Protein AF-A0A8S3JF85-F1 (afdb_monomer)

Structure (mmCIF, N/CA/C/O backbone):
data_AF-A0A8S3JF85-F1
#
_entry.id   AF-A0A8S3JF85-F1
#
loop_
_atom_site.group_PDB
_atom_site.id
_atom_site.type_symbol
_atom_site.label_atom_id
_atom_site.label_alt_id
_atom_site.label_comp_id
_atom_site.label_asym_id
_atom_site.label_entity_id
_atom_site.label_seq_id
_atom_site.pdbx_PDB_ins_code
_atom_site.Cartn_x
_atom_site.Cartn_y
_atom_site.Cartn_z
_atom_site.occupancy
_atom_site.B_iso_or_equiv
_atom_site.auth_seq_id
_atom_site.auth_comp_id
_atom_site.auth_asym_id
_atom_site.auth_atom_id
_atom_site.pdbx_PDB_model_num
ATOM 1 N N . GLU A 1 1 ? 2.644 -22.398 -8.031 1.00 39.81 1 GLU A N 1
ATOM 2 C CA . GLU A 1 1 ? 1.420 -21.832 -8.649 1.00 39.81 1 GLU A CA 1
ATOM 3 C C . GLU A 1 1 ? 0.801 -20.716 -7.807 1.00 39.81 1 GLU A C 1
ATOM 5 O O . GLU A 1 1 ? 0.529 -19.668 -8.370 1.00 39.81 1 GLU A O 1
ATOM 10 N N . LEU A 1 2 ? 0.724 -20.859 -6.478 1.00 39.12 2 LEU A N 1
ATOM 11 C CA . LEU A 1 2 ? 0.234 -19.824 -5.542 1.00 39.12 2 LEU A CA 1
ATOM 12 C C . LEU A 1 2 ? 0.899 -18.430 -5.676 1.00 39.12 2 LEU A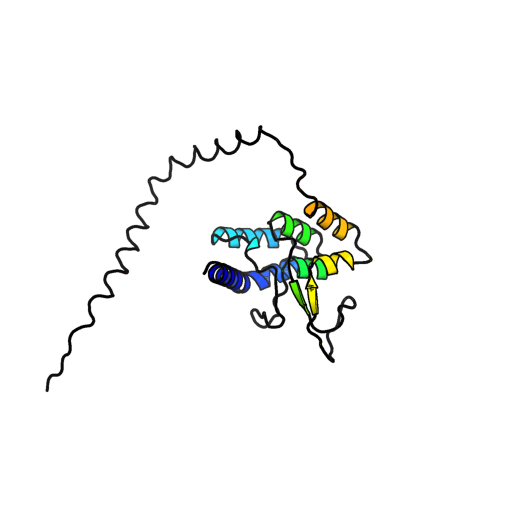 C 1
ATOM 14 O O . LEU A 1 2 ? 0.221 -17.409 -5.603 1.00 39.12 2 LEU A O 1
ATOM 18 N N . GLU A 1 3 ? 2.209 -18.353 -5.944 1.00 45.06 3 GLU A N 1
ATOM 19 C CA . GLU A 1 3 ? 2.901 -17.064 -6.167 1.00 45.06 3 GLU A CA 1
ATOM 20 C C . GLU A 1 3 ? 2.446 -16.333 -7.447 1.00 45.06 3 GLU A C 1
ATOM 22 O O . GLU A 1 3 ? 2.462 -15.099 -7.514 1.00 45.06 3 GLU A O 1
ATOM 27 N N . LYS A 1 4 ? 1.991 -17.073 -8.469 1.00 52.19 4 LYS A N 1
ATOM 28 C CA . LYS A 1 4 ? 1.505 -16.485 -9.728 1.00 52.19 4 LYS A CA 1
ATOM 29 C C . LYS A 1 4 ? 0.133 -15.831 -9.553 1.00 52.19 4 LYS A C 1
ATOM 31 O O . LYS A 1 4 ? -0.121 -14.797 -10.160 1.00 52.19 4 LYS A O 1
ATOM 36 N N . GLU A 1 5 ? -0.720 -16.380 -8.692 1.00 57.81 5 GLU A N 1
ATOM 37 C CA . GLU A 1 5 ? -2.039 -15.804 -8.394 1.00 57.81 5 GLU A CA 1
ATOM 38 C C . GLU A 1 5 ? -1.922 -14.519 -7.564 1.00 57.81 5 GLU A C 1
ATOM 40 O O . GLU A 1 5 ? -2.567 -13.517 -7.877 1.00 57.81 5 GLU A O 1
ATOM 45 N N . SER A 1 6 ? -1.021 -14.507 -6.574 1.00 61.84 6 SER A N 1
ATOM 46 C CA . SER A 1 6 ? -0.731 -13.322 -5.756 1.00 61.84 6 SER A CA 1
ATOM 47 C C . SER A 1 6 ? -0.232 -12.139 -6.600 1.00 61.84 6 SER A C 1
ATOM 49 O O . SER A 1 6 ? -0.705 -11.010 -6.448 1.00 61.84 6 SER A O 1
ATOM 51 N N . SER A 1 7 ? 0.657 -12.392 -7.570 1.00 75.12 7 SER A N 1
ATOM 52 C CA . SER A 1 7 ? 1.161 -11.333 -8.459 1.00 75.12 7 SER A CA 1
ATOM 53 C C . SER A 1 7 ? 0.101 -10.805 -9.435 1.00 75.12 7 SER A C 1
ATOM 55 O O . SER A 1 7 ? 0.060 -9.600 -9.688 1.00 75.12 7 SER A O 1
ATOM 57 N N . ALA A 1 8 ? -0.804 -11.656 -9.930 1.00 85.75 8 ALA A N 1
ATOM 58 C CA . ALA A 1 8 ? -1.899 -11.236 -10.804 1.00 85.75 8 ALA A CA 1
ATOM 59 C C . ALA A 1 8 ? -2.906 -10.323 -10.084 1.00 85.75 8 ALA A C 1
ATOM 61 O O . ALA A 1 8 ? -3.260 -9.267 -10.614 1.00 85.75 8 ALA A O 1
ATOM 62 N N . ILE A 1 9 ? -3.314 -10.686 -8.861 1.00 90.44 9 ILE A N 1
ATOM 63 C CA . ILE A 1 9 ? -4.198 -9.856 -8.026 1.00 90.44 9 ILE A CA 1
ATOM 64 C C . ILE A 1 9 ? -3.524 -8.517 -7.733 1.00 90.44 9 ILE A C 1
ATOM 66 O O . ILE A 1 9 ? -4.125 -7.461 -7.924 1.00 90.44 9 ILE A O 1
ATOM 70 N N . SER A 1 10 ? -2.254 -8.548 -7.331 1.00 91.19 10 SER A N 1
ATOM 71 C CA . SER A 1 10 ? -1.510 -7.333 -7.023 1.00 91.19 10 SER A CA 1
ATOM 72 C C . SER A 1 10 ? -1.416 -6.386 -8.220 1.00 91.19 10 SER A C 1
ATOM 74 O O . SER A 1 10 ? -1.704 -5.197 -8.093 1.00 91.19 10 SER A O 1
ATOM 76 N N . ASN A 1 11 ? -1.091 -6.910 -9.404 1.00 91.25 11 ASN A N 1
ATOM 77 C CA . ASN A 1 11 ? -1.025 -6.131 -10.642 1.00 91.25 11 ASN A CA 1
ATOM 78 C C . ASN A 1 11 ? -2.385 -5.547 -11.031 1.00 91.25 11 ASN A C 1
ATOM 80 O O . ASN A 1 11 ? -2.461 -4.400 -11.472 1.00 91.25 11 ASN A O 1
ATOM 84 N N . HIS A 1 12 ? -3.464 -6.304 -10.833 1.00 93.62 12 HIS A N 1
ATOM 85 C CA . HIS A 1 12 ? -4.813 -5.804 -11.059 1.00 93.62 12 HIS A CA 1
ATOM 86 C C . HIS A 1 12 ? -5.143 -4.626 -10.130 1.00 93.62 12 HIS A C 1
ATOM 88 O O . HIS A 1 12 ? -5.552 -3.565 -10.603 1.00 93.62 12 HIS A O 1
ATOM 94 N N . LEU A 1 13 ? -4.893 -4.774 -8.825 1.00 94.94 13 LEU A N 1
ATOM 95 C CA . LEU A 1 13 ? -5.126 -3.712 -7.842 1.00 94.94 13 LEU A CA 1
ATOM 96 C C . LEU A 1 13 ? -4.264 -2.476 -8.116 1.00 94.94 13 LEU A C 1
ATOM 98 O O . LEU A 1 13 ? -4.751 -1.350 -8.035 1.00 94.94 13 LEU A O 1
ATOM 102 N N . LYS A 1 14 ? -3.001 -2.682 -8.492 1.00 94.38 14 LYS A N 1
ATOM 103 C CA . LYS A 1 14 ? -2.076 -1.630 -8.919 1.00 94.38 14 LYS A CA 1
ATOM 104 C C . LYS A 1 14 ? -2.651 -0.813 -10.078 1.00 94.38 14 LYS A C 1
ATOM 106 O O . LYS A 1 14 ? -2.769 0.404 -9.969 1.00 94.38 14 LYS A O 1
ATOM 111 N N . LEU A 1 15 ? -3.051 -1.474 -11.164 1.00 93.44 15 LEU A N 1
ATOM 112 C CA . LEU A 1 15 ? -3.594 -0.810 -12.354 1.00 93.44 15 LEU A CA 1
ATOM 113 C C . LEU A 1 15 ? -4.897 -0.055 -12.071 1.00 93.44 15 LEU A C 1
ATOM 115 O O . LEU A 1 15 ? -5.112 1.016 -12.636 1.00 93.44 15 LEU A O 1
ATOM 119 N N . ALA A 1 16 ? -5.757 -0.607 -11.215 1.00 94.88 16 ALA A N 1
ATOM 120 C CA . ALA A 1 16 ? -7.070 -0.039 -10.929 1.00 94.88 16 ALA A CA 1
ATOM 121 C C . ALA A 1 16 ? -7.036 1.092 -9.886 1.00 94.88 16 ALA A C 1
ATOM 123 O O . ALA A 1 16 ? -7.775 2.066 -10.022 1.00 94.88 16 ALA A O 1
ATOM 124 N N . PHE A 1 17 ? -6.196 0.981 -8.851 1.00 96.44 17 PHE A N 1
ATOM 125 C CA . PHE A 1 17 ? -6.320 1.808 -7.645 1.00 96.44 17 PHE A CA 1
ATOM 126 C C . PHE A 1 17 ? -5.064 2.585 -7.256 1.00 96.44 17 PHE A C 1
ATOM 128 O O . PHE A 1 17 ? -5.178 3.530 -6.474 1.00 96.44 17 PHE A O 1
ATOM 135 N N . TYR A 1 18 ? -3.880 2.248 -7.783 1.00 95.75 18 TYR A N 1
ATOM 136 C CA . TYR A 1 18 ? -2.630 2.837 -7.292 1.00 95.75 18 TYR A CA 1
ATOM 137 C C . TYR A 1 18 ? -2.593 4.362 -7.427 1.00 95.75 18 TYR A C 1
ATOM 139 O O . TYR A 1 18 ? -2.249 5.044 -6.470 1.00 95.75 18 TYR A O 1
ATOM 147 N N . SER A 1 19 ? -3.015 4.914 -8.569 1.00 95.44 19 SER A N 1
ATOM 148 C CA . SER A 1 19 ? -3.020 6.370 -8.778 1.00 95.44 19 SER A CA 1
ATOM 149 C C . SER A 1 19 ? -3.901 7.107 -7.759 1.00 95.44 19 SER A C 1
ATOM 151 O O . SER A 1 19 ? -3.515 8.153 -7.236 1.00 95.44 19 SER A O 1
ATOM 153 N N . SER A 1 20 ? -5.071 6.551 -7.435 1.00 96.94 20 SER A N 1
ATOM 154 C CA . SER A 1 20 ? -5.985 7.125 -6.444 1.00 96.94 20 SER A CA 1
ATOM 155 C C . SER A 1 20 ? -5.446 6.991 -5.021 1.00 96.94 20 SER A C 1
ATOM 157 O O . SER A 1 20 ? -5.499 7.957 -4.266 1.00 96.94 20 SER A O 1
ATOM 159 N N . LEU A 1 21 ? -4.885 5.829 -4.671 1.00 97.38 21 LEU A N 1
ATOM 160 C CA . LEU A 1 21 ? -4.262 5.601 -3.363 1.00 97.38 21 LEU A CA 1
ATOM 161 C C . LEU A 1 21 ? -3.055 6.511 -3.154 1.00 97.38 21 LEU A C 1
ATOM 163 O O . LEU A 1 21 ? -2.923 7.105 -2.090 1.00 97.38 21 LEU A O 1
ATOM 167 N N . LYS A 1 22 ? -2.217 6.669 -4.183 1.00 96.38 22 LYS A N 1
ATOM 168 C CA . LYS A 1 22 ? -1.061 7.565 -4.166 1.00 96.38 22 LYS A CA 1
ATOM 169 C C . LYS A 1 22 ? -1.486 8.989 -3.827 1.00 96.38 22 LYS A C 1
ATOM 171 O O . LYS A 1 22 ? -0.994 9.541 -2.853 1.00 96.38 22 LYS A O 1
ATOM 176 N N . LYS A 1 23 ? -2.470 9.534 -4.549 1.00 96.94 23 LYS A N 1
ATOM 177 C CA . LYS A 1 23 ? -3.008 10.877 -4.277 1.00 96.94 23 LYS A CA 1
ATOM 178 C C . LYS A 1 23 ? -3.561 11.011 -2.860 1.00 96.94 23 LYS A C 1
ATOM 180 O O . LYS A 1 23 ? -3.254 11.991 -2.197 1.00 96.94 23 LYS A O 1
ATOM 185 N N . ALA A 1 24 ? -4.341 10.031 -2.400 1.00 98.12 24 ALA A N 1
ATOM 186 C CA . ALA A 1 24 ? -4.926 10.054 -1.063 1.00 98.12 24 ALA A CA 1
ATOM 187 C C . ALA A 1 24 ? -3.852 10.046 0.039 1.00 98.12 24 ALA A C 1
ATOM 189 O O . ALA A 1 24 ? -3.967 10.783 1.015 1.00 98.12 24 ALA A O 1
ATOM 190 N N . ILE A 1 25 ? -2.783 9.263 -0.136 1.00 97.38 25 ILE A N 1
ATOM 191 C CA . ILE A 1 25 ? -1.643 9.218 0.789 1.00 97.38 25 ILE A CA 1
ATOM 192 C C . ILE A 1 25 ? -0.857 10.532 0.754 1.00 97.38 25 ILE A C 1
ATOM 194 O O . ILE A 1 25 ? -0.542 11.077 1.810 1.00 97.38 25 ILE A O 1
ATOM 198 N N . GLU A 1 26 ? -0.574 11.070 -0.433 1.00 95.06 26 GLU A N 1
ATOM 199 C CA . GLU A 1 26 ? 0.127 12.350 -0.614 1.00 95.06 26 GLU A CA 1
ATOM 200 C C . GLU A 1 26 ? -0.630 13.524 0.019 1.00 95.06 26 GLU A C 1
ATOM 202 O O . GLU A 1 26 ? -0.012 14.426 0.580 1.00 95.06 26 GLU A O 1
ATOM 207 N N . SER A 1 27 ? -1.965 13.504 -0.030 1.00 96.38 27 SER A N 1
ATOM 208 C CA . SER A 1 27 ? -2.824 14.491 0.634 1.00 96.38 27 SER A CA 1
ATOM 209 C C . SER A 1 27 ? -3.160 14.139 2.087 1.00 96.38 27 SER A C 1
ATOM 211 O O . SER A 1 27 ? -3.921 14.862 2.724 1.00 96.38 27 SER A O 1
ATOM 213 N N . ASN A 1 28 ? -2.644 13.019 2.601 1.00 95.81 28 ASN A N 1
ATOM 214 C CA . ASN A 1 28 ? -2.936 12.462 3.921 1.00 95.81 28 ASN A CA 1
ATOM 215 C C . ASN A 1 28 ? -4.449 12.315 4.238 1.00 95.81 28 ASN A C 1
ATOM 217 O O . ASN A 1 28 ? -4.882 12.552 5.365 1.00 95.81 28 ASN A O 1
ATOM 221 N N . SER A 1 29 ? -5.252 11.941 3.236 1.00 97.88 29 SER A N 1
ATOM 222 C CA . SER A 1 29 ? -6.716 11.817 3.303 1.00 97.88 29 SER A CA 1
ATOM 223 C C . SER A 1 29 ? -7.139 10.394 3.688 1.00 97.88 29 SER A C 1
ATOM 225 O O . SER A 1 29 ? -7.107 9.469 2.871 1.00 97.88 29 SER A O 1
ATOM 227 N N . VAL A 1 30 ? -7.548 10.199 4.944 1.00 97.69 30 VAL A N 1
ATOM 228 C CA . VAL A 1 30 ? -7.960 8.886 5.478 1.00 97.69 30 VAL A CA 1
ATOM 229 C C . VAL A 1 30 ? -9.300 8.441 4.897 1.00 97.69 30 VAL A C 1
ATOM 231 O O . VAL A 1 30 ? -9.505 7.256 4.622 1.00 97.69 30 VAL A O 1
ATOM 234 N N . GLU A 1 31 ? -10.214 9.381 4.685 1.00 98.12 31 GLU A N 1
ATOM 235 C CA . GLU A 1 31 ? -11.537 9.142 4.117 1.00 98.12 31 GLU A CA 1
ATOM 236 C C . GLU A 1 31 ? -11.427 8.579 2.699 1.00 98.12 31 GLU A C 1
ATOM 238 O O . GLU A 1 31 ? -12.106 7.602 2.370 1.00 98.12 31 GLU A O 1
ATOM 243 N N . ASP A 1 32 ? -10.522 9.129 1.886 1.00 98.38 32 ASP A N 1
ATOM 244 C CA . ASP A 1 32 ? -10.289 8.645 0.526 1.00 98.38 32 ASP A CA 1
ATOM 245 C C . ASP A 1 32 ? -9.650 7.256 0.525 1.00 98.38 32 ASP A C 1
ATOM 247 O O . ASP A 1 32 ? -10.091 6.386 -0.228 1.00 98.38 32 ASP A O 1
ATOM 251 N N . ILE A 1 33 ? -8.674 6.996 1.405 1.00 98.38 33 ILE A N 1
ATOM 252 C CA . ILE A 1 33 ? -8.071 5.659 1.554 1.00 98.38 33 ILE A CA 1
ATOM 253 C C . ILE A 1 33 ? -9.148 4.628 1.910 1.00 98.38 33 ILE A C 1
ATOM 255 O O . ILE A 1 33 ? -9.234 3.575 1.272 1.00 98.38 33 ILE A O 1
ATOM 259 N N . LYS A 1 34 ? -10.014 4.934 2.884 1.00 98.12 34 LYS A N 1
ATOM 260 C CA . LYS A 1 34 ? -11.115 4.048 3.298 1.00 98.12 34 LYS A CA 1
ATOM 261 C C . LYS A 1 34 ? -12.139 3.851 2.181 1.00 98.12 34 LYS A C 1
ATOM 263 O O . LYS A 1 34 ? -12.554 2.722 1.931 1.00 98.12 34 LYS A O 1
ATOM 268 N N . SER A 1 35 ? -12.502 4.917 1.473 1.00 98.38 35 SER A N 1
ATOM 269 C CA . SER A 1 35 ? -13.406 4.867 0.318 1.00 98.38 35 SER A CA 1
ATOM 270 C C . SER A 1 35 ? -12.858 3.972 -0.797 1.00 98.38 35 SER A C 1
ATOM 272 O O . SER A 1 35 ? -13.577 3.129 -1.335 1.00 98.38 35 SER A O 1
ATOM 274 N N . ILE A 1 36 ? -11.565 4.087 -1.113 1.00 98.38 36 ILE A N 1
ATOM 275 C CA . ILE A 1 36 ? -10.907 3.229 -2.103 1.00 98.38 36 ILE A CA 1
ATOM 276 C C . ILE A 1 36 ? -10.854 1.777 -1.616 1.00 98.38 36 ILE A C 1
ATOM 278 O O . ILE A 1 36 ? -11.176 0.871 -2.381 1.00 98.38 36 ILE A O 1
ATOM 282 N N . ASN A 1 37 ? -10.510 1.537 -0.349 1.00 98.00 37 ASN A N 1
ATOM 283 C CA . ASN A 1 37 ? -10.498 0.190 0.217 1.00 98.00 37 ASN A CA 1
ATOM 284 C C . ASN A 1 37 ? -11.885 -0.473 0.175 1.00 98.00 37 ASN A C 1
ATOM 286 O O . ASN A 1 37 ? -11.979 -1.656 -0.139 1.00 98.00 37 ASN A O 1
ATOM 290 N N . ASN A 1 38 ? -12.964 0.278 0.405 1.00 97.88 38 ASN A N 1
ATOM 291 C CA . ASN A 1 38 ? -14.323 -0.250 0.264 1.00 97.88 38 ASN A CA 1
ATOM 292 C C . ASN A 1 38 ? -14.598 -0.723 -1.169 1.00 97.88 38 ASN A C 1
ATOM 294 O O . ASN A 1 38 ? -15.116 -1.820 -1.350 1.00 97.88 38 ASN A O 1
ATOM 298 N N . LYS A 1 39 ? -14.156 0.027 -2.188 1.00 98.19 39 LYS A N 1
ATOM 299 C CA . LYS A 1 39 ? -14.258 -0.405 -3.595 1.00 98.19 39 LYS A CA 1
ATOM 300 C C . LYS A 1 39 ? -13.448 -1.673 -3.875 1.00 98.19 39 LYS A C 1
ATOM 302 O O . LYS A 1 39 ? -13.900 -2.541 -4.613 1.00 98.19 39 LYS A O 1
ATOM 307 N N . ILE A 1 40 ? -12.261 -1.802 -3.277 1.00 97.25 40 ILE A N 1
ATOM 308 C CA . ILE A 1 40 ? -11.437 -3.017 -3.378 1.00 97.25 40 ILE A CA 1
ATOM 309 C C . ILE A 1 40 ? -12.179 -4.223 -2.770 1.00 97.25 40 ILE A C 1
ATOM 311 O O . ILE A 1 40 ? -12.210 -5.294 -3.378 1.00 97.25 40 ILE A O 1
ATOM 315 N N . ILE A 1 41 ? -12.821 -4.038 -1.612 1.00 96.62 41 ILE A N 1
ATOM 316 C CA . ILE A 1 41 ? -13.618 -5.072 -0.931 1.00 96.62 41 ILE A CA 1
ATOM 317 C C . ILE A 1 41 ? -14.861 -5.449 -1.740 1.00 96.62 41 ILE A C 1
ATOM 319 O O . ILE A 1 41 ? -15.167 -6.633 -1.861 1.00 96.62 41 ILE A O 1
ATOM 323 N N . GLU A 1 42 ? -15.555 -4.481 -2.338 1.00 97.12 42 GLU A N 1
ATOM 324 C CA . GLU A 1 42 ? -16.703 -4.728 -3.223 1.00 97.12 42 GLU A CA 1
ATOM 325 C C . GLU A 1 42 ? -16.328 -5.599 -4.433 1.00 97.12 42 GLU A C 1
ATOM 327 O O . GLU A 1 42 ? -17.152 -6.374 -4.919 1.00 97.12 42 GLU A O 1
ATOM 332 N N . MET A 1 43 ? -15.071 -5.530 -4.883 1.00 94.44 43 MET A N 1
ATOM 333 C CA . MET A 1 43 ? -14.520 -6.398 -5.929 1.00 94.44 43 MET A CA 1
ATOM 334 C C . MET A 1 43 ? -14.067 -7.778 -5.423 1.00 94.44 43 MET A C 1
ATOM 336 O O . MET A 1 43 ? -13.630 -8.603 -6.223 1.00 94.44 43 MET A O 1
ATOM 340 N N . GLY A 1 44 ? -14.177 -8.050 -4.120 1.00 94.06 44 GLY A N 1
ATOM 341 C CA . GLY A 1 44 ? -13.786 -9.317 -3.499 1.00 94.06 44 GLY A CA 1
ATOM 342 C C . GLY A 1 44 ? -12.301 -9.417 -3.142 1.00 94.06 44 GLY A C 1
ATOM 343 O O . GLY A 1 44 ? -11.801 -10.522 -2.936 1.00 94.06 44 GLY A O 1
ATOM 344 N N . PHE A 1 45 ? -11.586 -8.292 -3.071 1.00 95.12 45 PHE A N 1
ATOM 345 C CA . PHE A 1 45 ? -10.165 -8.249 -2.728 1.00 95.12 45 PHE A CA 1
ATOM 346 C C . PHE A 1 45 ? -9.916 -7.508 -1.410 1.00 95.12 45 PHE A C 1
ATOM 348 O O . PHE A 1 45 ? -10.800 -6.880 -0.834 1.00 95.12 45 PHE A O 1
ATOM 355 N N . HIS A 1 46 ? -8.670 -7.544 -0.941 1.00 94.12 46 HIS A N 1
ATOM 356 C CA . HIS A 1 46 ? -8.211 -6.765 0.205 1.00 94.12 46 HIS A CA 1
ATOM 357 C C . HIS A 1 46 ? -7.019 -5.895 -0.190 1.00 94.12 46 HIS A C 1
ATOM 359 O O . HIS A 1 46 ? -6.147 -6.341 -0.937 1.00 94.12 46 HIS A O 1
ATOM 365 N N . ILE A 1 47 ? -6.931 -4.678 0.356 1.00 94.81 47 ILE A N 1
ATOM 366 C CA . ILE A 1 47 ? -5.827 -3.750 0.057 1.00 94.81 47 ILE A CA 1
ATOM 367 C C . ILE A 1 47 ? -4.448 -4.326 0.422 1.00 94.81 47 ILE A C 1
ATOM 369 O O . ILE A 1 47 ? -3.471 -4.051 -0.270 1.00 94.81 47 ILE A O 1
ATOM 373 N N . LYS A 1 48 ? -4.379 -5.217 1.423 1.00 92.81 48 LYS A N 1
ATOM 374 C CA . LYS A 1 48 ? -3.166 -5.970 1.803 1.00 92.81 48 LYS A CA 1
ATOM 375 C C . LYS A 1 48 ? -2.587 -6.865 0.705 1.00 92.81 48 LYS A C 1
ATOM 377 O O . LYS A 1 48 ? -1.481 -7.366 0.862 1.00 92.81 48 LYS A O 1
ATOM 382 N N . TYR A 1 49 ? -3.321 -7.092 -0.386 1.00 93.06 49 TYR A N 1
ATOM 383 C CA . TYR A 1 49 ? -2.827 -7.831 -1.550 1.00 93.06 49 TYR A CA 1
ATOM 384 C C . TYR A 1 49 ? -2.013 -6.958 -2.523 1.00 93.06 49 TYR A C 1
ATOM 386 O O . TYR A 1 49 ? -1.434 -7.471 -3.484 1.00 93.06 49 TYR A O 1
ATOM 394 N N . LEU A 1 50 ? -1.921 -5.643 -2.295 1.00 92.69 50 LEU A N 1
ATOM 395 C CA . LEU A 1 50 ? -0.918 -4.817 -2.967 1.00 92.69 50 LEU A CA 1
ATOM 396 C C . LEU A 1 50 ? 0.486 -5.243 -2.529 1.00 92.69 50 LEU A C 1
ATOM 398 O O . LEU A 1 50 ? 0.737 -5.462 -1.348 1.00 92.69 50 LEU A O 1
ATOM 402 N N . ASN A 1 51 ? 1.394 -5.377 -3.498 1.00 88.75 51 ASN A N 1
ATOM 403 C CA . ASN A 1 51 ? 2.715 -5.938 -3.259 1.00 8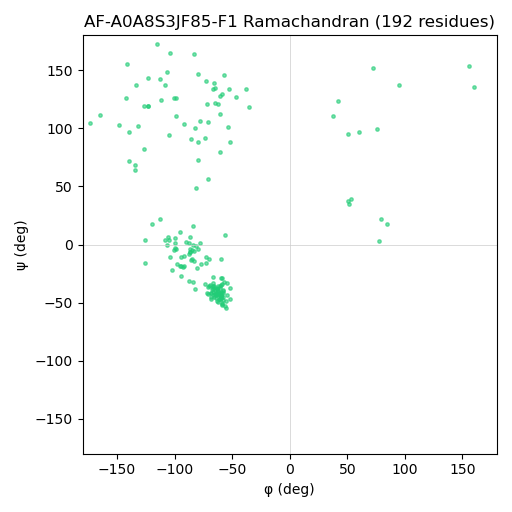8.75 51 ASN A CA 1
ATOM 404 C C . ASN A 1 51 ? 3.492 -5.004 -2.319 1.00 88.75 51 ASN A C 1
ATOM 406 O O . ASN A 1 51 ? 3.682 -3.834 -2.671 1.00 88.75 51 ASN A O 1
ATOM 410 N N . PRO A 1 52 ? 3.953 -5.485 -1.154 1.00 89.69 52 PRO A N 1
ATOM 411 C CA . PRO A 1 52 ? 4.795 -4.688 -0.270 1.00 89.69 52 PRO A CA 1
ATOM 412 C C . PRO A 1 52 ? 6.197 -4.448 -0.842 1.00 89.69 52 PRO A C 1
ATOM 414 O O . PRO A 1 52 ? 6.930 -3.610 -0.327 1.00 89.69 52 PRO A O 1
ATOM 417 N N . ASN A 1 53 ? 6.572 -5.165 -1.903 1.00 89.56 53 ASN A N 1
ATOM 418 C CA . ASN A 1 53 ? 7.857 -5.035 -2.571 1.00 89.56 53 ASN A CA 1
ATOM 419 C C . ASN A 1 53 ? 7.716 -4.323 -3.917 1.00 89.56 53 ASN A C 1
ATOM 421 O O . ASN A 1 53 ? 6.709 -4.477 -4.616 1.00 89.56 53 ASN A O 1
ATOM 425 N N . SER A 1 54 ? 8.755 -3.590 -4.304 1.00 87.62 54 SER A N 1
ATOM 426 C CA . SER A 1 54 ? 8.853 -2.950 -5.610 1.00 87.62 54 SER A CA 1
ATOM 427 C C . SER A 1 54 ? 10.279 -3.001 -6.143 1.00 87.62 54 SER A C 1
ATOM 429 O O . SER A 1 54 ? 11.224 -2.554 -5.489 1.00 87.62 54 SER A O 1
ATOM 431 N N . SER A 1 55 ? 10.409 -3.530 -7.360 1.00 85.38 55 SER A N 1
ATOM 432 C CA . SER A 1 55 ? 11.665 -3.502 -8.110 1.00 85.38 55 SER A CA 1
ATOM 433 C C . SER A 1 55 ? 11.841 -2.172 -8.839 1.00 85.38 55 SER A C 1
ATOM 435 O O . SER A 1 55 ? 10.873 -1.441 -9.065 1.00 85.38 55 SER A O 1
ATOM 437 N N . LEU A 1 56 ? 13.060 -1.880 -9.292 1.00 82.06 56 LEU A N 1
ATOM 438 C CA . LEU A 1 56 ? 13.341 -0.649 -10.033 1.00 82.06 56 LEU A CA 1
ATOM 439 C C . LEU A 1 56 ? 12.474 -0.492 -11.298 1.00 82.06 56 LEU A C 1
ATOM 441 O O . LEU A 1 56 ? 12.083 0.617 -11.648 1.00 82.06 56 LEU A O 1
ATOM 445 N N . ASN A 1 57 ? 12.126 -1.609 -11.942 1.00 82.25 57 ASN A N 1
ATOM 446 C CA . ASN A 1 57 ? 11.359 -1.649 -13.190 1.00 82.25 57 ASN A CA 1
ATOM 447 C C . ASN A 1 57 ? 9.845 -1.845 -12.981 1.00 82.25 57 ASN A C 1
ATOM 449 O O . ASN A 1 57 ? 9.119 -2.104 -13.942 1.00 82.25 57 ASN A O 1
ATOM 453 N N . ASP A 1 58 ? 9.350 -1.747 -11.745 1.00 86.25 58 ASP A N 1
ATOM 454 C CA . ASP A 1 58 ? 7.925 -1.889 -11.436 1.00 86.25 58 ASP A CA 1
ATOM 455 C C . ASP A 1 58 ? 7.197 -0.577 -11.757 1.00 86.25 58 ASP A C 1
ATOM 457 O O . ASP A 1 58 ? 7.092 0.318 -10.921 1.00 86.25 58 ASP A O 1
ATOM 461 N N . TYR A 1 59 ? 6.748 -0.428 -13.005 1.00 86.44 59 TYR A N 1
ATOM 462 C CA . TYR A 1 59 ? 6.038 0.759 -13.483 1.00 86.44 59 TYR A CA 1
ATOM 463 C C . TYR A 1 59 ? 4.556 0.474 -13.724 1.00 86.44 59 TYR A C 1
ATOM 465 O O . TYR A 1 59 ? 4.172 -0.518 -14.342 1.00 86.44 59 TYR A O 1
ATOM 473 N N . ILE A 1 60 ? 3.715 1.414 -13.301 1.00 86.75 60 ILE A N 1
ATOM 474 C CA . ILE A 1 60 ? 2.268 1.418 -13.501 1.00 86.75 60 ILE A CA 1
ATOM 475 C C . ILE A 1 60 ? 1.908 2.751 -14.150 1.00 86.75 60 ILE A C 1
ATOM 477 O O . ILE A 1 60 ? 2.151 3.811 -13.580 1.00 86.75 60 ILE A O 1
ATOM 481 N N . GLN A 1 61 ? 1.326 2.709 -15.352 1.00 84.94 61 GLN A N 1
ATOM 482 C CA . GLN A 1 61 ? 0.859 3.910 -16.066 1.00 84.94 61 GLN A CA 1
ATOM 483 C C . GLN A 1 61 ? 1.941 5.004 -16.211 1.00 84.94 61 GLN A C 1
ATOM 485 O O . GLN A 1 61 ? 1.671 6.194 -16.074 1.00 84.94 61 GLN A O 1
ATOM 490 N N . GLY A 1 62 ? 3.187 4.595 -16.473 1.00 84.12 62 GLY A N 1
ATOM 491 C CA . GLY A 1 62 ? 4.322 5.510 -16.648 1.00 84.12 62 GLY A CA 1
ATOM 492 C C . GLY A 1 62 ? 4.894 6.083 -15.347 1.00 84.12 62 GLY A C 1
ATOM 493 O O . GLY A 1 62 ? 5.827 6.877 -15.400 1.00 84.12 62 GLY A O 1
ATOM 494 N N . GLN A 1 63 ? 4.378 5.677 -14.186 1.00 84.38 63 GLN A N 1
ATOM 495 C CA . GLN A 1 63 ? 4.916 6.037 -12.876 1.00 84.38 63 GLN A CA 1
ATOM 496 C C . GLN A 1 63 ? 5.494 4.807 -12.192 1.00 84.38 63 GLN A C 1
ATOM 498 O O . GLN A 1 63 ? 4.947 3.710 -12.297 1.00 84.38 63 GLN A O 1
ATOM 503 N N . ARG A 1 64 ? 6.605 4.985 -11.482 1.00 88.00 64 ARG A N 1
ATOM 504 C CA . ARG A 1 64 ? 7.183 3.911 -10.683 1.00 88.00 64 ARG A CA 1
ATOM 505 C C . ARG A 1 64 ? 6.237 3.563 -9.530 1.00 88.00 64 ARG A C 1
ATOM 507 O O . ARG A 1 64 ? 5.741 4.455 -8.843 1.00 88.00 64 ARG A O 1
ATOM 514 N N . TYR A 1 65 ? 6.002 2.276 -9.316 1.00 91.94 65 TY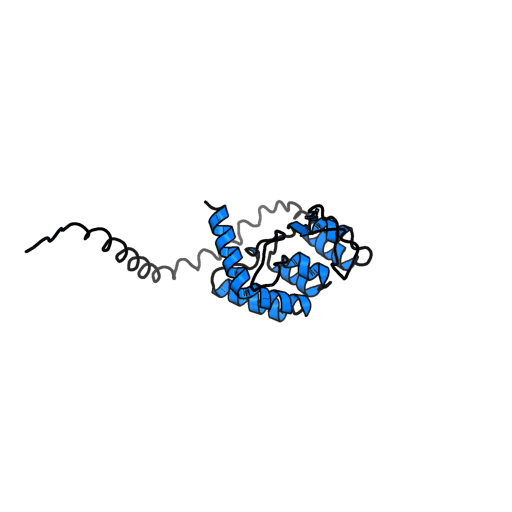R A N 1
ATOM 515 C CA . TYR A 1 65 ? 5.274 1.772 -8.164 1.00 91.94 65 TYR A CA 1
ATOM 516 C C . TYR A 1 65 ? 6.131 1.915 -6.908 1.00 91.94 65 TYR A C 1
ATOM 518 O O . TYR A 1 65 ? 7.213 1.344 -6.802 1.00 91.94 65 TYR A O 1
ATOM 526 N N . ILE A 1 66 ? 5.621 2.654 -5.935 1.00 92.31 66 ILE A N 1
ATOM 527 C CA . ILE A 1 66 ? 6.154 2.740 -4.577 1.00 92.31 66 ILE A CA 1
ATOM 528 C C . ILE A 1 66 ? 5.129 2.067 -3.656 1.00 92.31 66 ILE A C 1
ATOM 530 O O . ILE A 1 66 ? 3.961 2.478 -3.683 1.00 92.31 66 ILE A O 1
ATOM 534 N N . PRO A 1 67 ? 5.511 1.051 -2.858 1.00 94.25 67 PRO A N 1
ATOM 535 C CA . PRO A 1 67 ? 4.594 0.403 -1.929 1.00 94.25 67 PRO A CA 1
ATOM 536 C C . PRO A 1 67 ? 3.981 1.412 -0.951 1.00 94.25 67 PRO A C 1
ATOM 538 O O . PRO A 1 67 ? 4.624 2.378 -0.543 1.00 94.25 67 PRO A O 1
ATOM 541 N N . LEU A 1 68 ? 2.722 1.192 -0.564 1.00 95.56 68 LEU A N 1
ATOM 542 C CA . LEU A 1 68 ? 1.911 2.226 0.091 1.00 95.56 68 LEU A CA 1
ATOM 543 C C . LEU A 1 68 ? 2.517 2.770 1.391 1.00 95.56 68 LEU A C 1
ATOM 545 O O . LEU A 1 68 ? 2.459 3.975 1.621 1.00 95.56 68 LEU A O 1
ATOM 549 N N . LEU A 1 69 ? 3.105 1.910 2.231 1.00 94.12 69 LEU A N 1
ATOM 550 C CA . LEU A 1 69 ? 3.736 2.370 3.470 1.00 94.12 69 LEU A CA 1
ATOM 551 C C . LEU A 1 69 ? 5.024 3.160 3.209 1.00 94.12 69 LEU A C 1
ATOM 553 O O . LEU A 1 69 ? 5.251 4.146 3.899 1.00 94.12 69 LEU A O 1
ATOM 557 N N . PHE A 1 70 ? 5.823 2.796 2.197 1.00 93.06 70 PHE A N 1
ATOM 558 C CA . PHE A 1 70 ? 6.997 3.586 1.804 1.00 93.06 70 PHE A CA 1
ATOM 559 C C . PHE A 1 70 ? 6.577 4.990 1.373 1.00 93.06 70 PHE A C 1
ATOM 561 O O . PHE A 1 70 ? 7.124 5.972 1.865 1.00 93.06 70 PHE A O 1
ATOM 568 N N . LEU A 1 71 ? 5.547 5.082 0.526 1.00 93.19 71 LEU A N 1
ATOM 569 C CA . LEU A 1 71 ? 4.991 6.359 0.089 1.00 93.19 71 LEU A CA 1
ATOM 570 C C . LEU A 1 71 ? 4.468 7.179 1.282 1.00 93.19 71 LEU A C 1
ATOM 572 O O . LEU A 1 71 ? 4.738 8.370 1.398 1.00 93.19 71 LEU A O 1
ATOM 576 N N . ALA A 1 72 ? 3.737 6.550 2.203 1.00 93.38 72 ALA A N 1
ATOM 577 C CA . ALA A 1 72 ? 3.187 7.246 3.361 1.00 93.38 72 ALA A CA 1
ATOM 578 C C . ALA A 1 72 ? 4.279 7.753 4.321 1.00 93.38 72 ALA A C 1
ATOM 580 O O . ALA A 1 72 ? 4.140 8.842 4.880 1.00 93.38 72 ALA A O 1
ATOM 581 N N . VAL A 1 73 ? 5.376 7.002 4.476 1.00 90.88 73 VAL A N 1
ATOM 582 C CA . VAL A 1 73 ? 6.560 7.418 5.243 1.00 90.88 73 VAL A CA 1
ATOM 583 C C . VAL A 1 73 ? 7.290 8.569 4.552 1.00 90.88 73 VAL A C 1
ATOM 585 O O . VAL A 1 73 ? 7.586 9.567 5.208 1.00 90.88 73 VAL A O 1
ATOM 588 N N . GLU A 1 74 ? 7.521 8.478 3.239 1.00 88.12 74 GLU A N 1
ATOM 589 C CA . GLU A 1 74 ? 8.162 9.530 2.436 1.00 88.12 74 GLU A CA 1
ATOM 590 C C . GLU A 1 74 ? 7.435 10.875 2.579 1.00 88.12 74 GLU A C 1
ATOM 592 O O . GLU A 1 74 ? 8.063 11.911 2.805 1.00 88.12 74 GLU A O 1
ATOM 597 N N . HIS A 1 75 ? 6.102 10.850 2.533 1.00 88.88 75 HIS A N 1
ATOM 598 C CA . HIS A 1 75 ? 5.261 12.040 2.669 1.00 88.88 75 HIS A CA 1
ATOM 599 C C . HIS A 1 75 ? 4.966 12.447 4.121 1.00 88.88 75 HIS A C 1
ATOM 601 O O . HIS A 1 75 ? 4.291 13.451 4.346 1.00 88.88 75 HIS A O 1
ATOM 607 N N . ARG A 1 76 ? 5.473 11.704 5.117 1.00 88.06 76 ARG A N 1
ATOM 608 C CA . ARG A 1 76 ? 5.171 11.893 6.550 1.00 88.06 76 ARG A CA 1
ATOM 609 C C . ARG A 1 76 ? 3.659 11.935 6.840 1.00 88.06 76 ARG A C 1
ATOM 611 O O . ARG A 1 76 ? 3.200 12.636 7.742 1.00 88.06 76 ARG A O 1
ATOM 618 N N . SER A 1 77 ? 2.874 11.160 6.096 1.00 92.12 77 SER A N 1
ATOM 619 C CA . SER A 1 77 ? 1.410 11.113 6.175 1.00 92.12 77 SER A CA 1
ATOM 620 C C . SER A 1 77 ? 0.945 10.250 7.351 1.00 92.12 77 SER A C 1
ATOM 622 O O . SER A 1 77 ? 0.465 9.131 7.174 1.00 92.12 77 SER A O 1
ATOM 624 N N . ILE A 1 78 ? 1.100 10.760 8.578 1.00 90.94 78 ILE A N 1
ATOM 625 C CA . ILE A 1 78 ? 0.886 10.019 9.837 1.00 90.94 78 ILE A CA 1
ATOM 626 C C . ILE A 1 78 ? -0.482 9.327 9.905 1.00 90.94 78 ILE A C 1
ATOM 628 O O . ILE A 1 78 ? -0.581 8.155 10.273 1.00 90.94 78 ILE A O 1
ATOM 632 N N . ALA A 1 79 ? -1.547 10.050 9.554 1.00 93.31 79 ALA A N 1
ATOM 633 C CA . ALA A 1 79 ? -2.909 9.526 9.612 1.00 93.31 79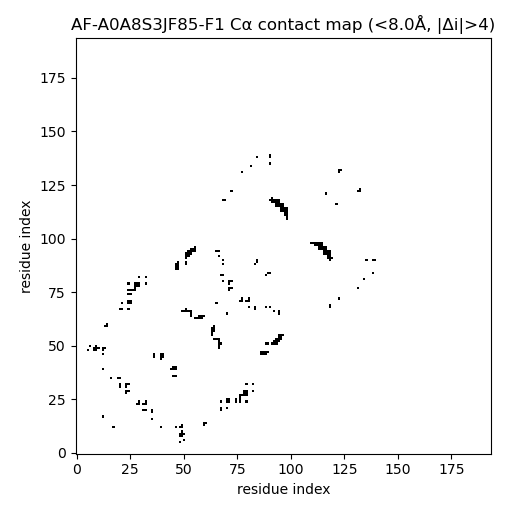 ALA A CA 1
ATOM 634 C C . ALA A 1 79 ? -3.117 8.408 8.580 1.00 93.31 79 ALA A C 1
ATOM 636 O O . ALA A 1 79 ? -3.729 7.382 8.880 1.00 93.31 79 ALA A O 1
ATOM 637 N N . SER A 1 80 ? -2.525 8.568 7.395 1.00 96.56 80 SER A N 1
ATOM 638 C CA . SER A 1 80 ? -2.512 7.537 6.358 1.00 96.56 80 SER A CA 1
ATOM 639 C C . SER A 1 80 ? -1.740 6.299 6.800 1.00 96.56 80 SER A C 1
ATOM 641 O O . SER A 1 80 ? -2.225 5.196 6.587 1.00 96.56 80 SER A O 1
ATOM 643 N N . ILE A 1 81 ? -0.592 6.448 7.470 1.00 94.12 81 ILE A N 1
ATOM 644 C CA . ILE A 1 81 ? 0.180 5.312 8.004 1.00 94.12 81 ILE A CA 1
ATOM 645 C C . ILE A 1 81 ? -0.668 4.504 8.986 1.00 94.12 81 ILE A C 1
ATOM 647 O O . ILE A 1 81 ? -0.824 3.301 8.793 1.00 94.12 81 ILE A O 1
ATOM 651 N N . LYS A 1 82 ? -1.271 5.161 9.988 1.00 93.69 82 LYS A N 1
ATOM 652 C CA . LYS A 1 82 ? -2.161 4.495 10.956 1.00 93.69 82 LYS A CA 1
ATOM 653 C C . LYS A 1 82 ? -3.295 3.761 10.240 1.00 93.69 82 LYS A C 1
ATOM 655 O O . LYS A 1 82 ? -3.495 2.572 10.464 1.00 93.69 82 LYS A O 1
ATOM 660 N N . CYS A 1 83 ? -3.965 4.435 9.305 1.00 96.81 83 CYS A N 1
ATOM 661 C CA . CYS A 1 83 ? -5.052 3.831 8.542 1.00 96.81 83 CYS A CA 1
ATOM 662 C C . CYS A 1 83 ? -4.591 2.621 7.712 1.00 96.81 83 CYS A C 1
ATOM 664 O O . CYS A 1 83 ? -5.289 1.615 7.666 1.00 96.81 83 CYS A O 1
ATOM 666 N N . LEU A 1 84 ? -3.439 2.687 7.041 1.00 96.31 84 LEU A N 1
ATOM 667 C CA . LEU A 1 84 ? -2.926 1.578 6.229 1.00 96.31 84 LEU A CA 1
ATOM 668 C C . LEU A 1 84 ? -2.591 0.353 7.093 1.00 96.31 84 LEU A C 1
ATOM 670 O O . LEU A 1 84 ? -2.885 -0.773 6.689 1.00 96.31 84 LEU A O 1
ATOM 674 N N . LEU A 1 85 ? -2.034 0.563 8.288 1.00 94.06 85 LEU A N 1
ATOM 675 C CA . LEU A 1 85 ? -1.756 -0.513 9.244 1.00 94.06 85 LEU A CA 1
ATOM 676 C C . LEU A 1 85 ? -3.050 -1.126 9.802 1.00 94.06 85 LEU A C 1
ATOM 678 O O . LEU A 1 85 ? -3.167 -2.348 9.849 1.00 94.06 85 LEU A O 1
ATOM 682 N N . GLU A 1 86 ? -4.057 -0.310 10.133 1.00 93.94 86 GLU A N 1
ATOM 683 C CA . GLU A 1 86 ? -5.399 -0.780 10.529 1.00 93.94 86 GLU A CA 1
ATOM 684 C C . GLU A 1 86 ? -6.075 -1.618 9.432 1.00 93.94 86 GLU A C 1
ATOM 686 O O . GLU A 1 86 ? -6.781 -2.583 9.721 1.00 93.94 86 GLU A O 1
ATOM 691 N N . LEU A 1 87 ? -5.833 -1.282 8.162 1.00 94.81 87 LEU A N 1
ATOM 692 C CA . LEU A 1 87 ? -6.326 -2.035 7.006 1.00 94.81 87 LEU A CA 1
ATOM 693 C C . LEU A 1 87 ? -5.513 -3.311 6.712 1.00 94.81 87 LEU A C 1
ATOM 695 O O . LEU A 1 87 ? -5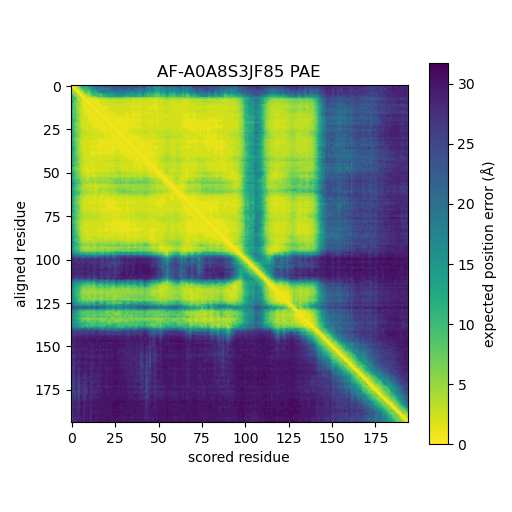.819 -4.040 5.762 1.00 94.81 87 LEU A O 1
ATOM 699 N N . GLY A 1 88 ? -4.497 -3.606 7.525 1.00 91.50 88 GLY A N 1
ATOM 700 C CA . GLY A 1 88 ? -3.709 -4.830 7.454 1.00 91.50 88 GLY A CA 1
ATOM 701 C C . GLY A 1 88 ? -2.638 -4.828 6.367 1.00 91.50 88 GLY A C 1
ATOM 702 O O . GLY A 1 88 ? -2.226 -5.910 5.942 1.00 91.50 88 GLY A O 1
ATOM 703 N N . ILE A 1 89 ? -2.191 -3.656 5.894 1.00 92.38 89 ILE A N 1
ATOM 704 C CA . ILE A 1 89 ? -0.974 -3.580 5.076 1.00 92.38 89 ILE A CA 1
ATOM 705 C C . ILE A 1 89 ? 0.196 -4.099 5.924 1.00 92.38 89 ILE A C 1
ATOM 707 O O . ILE A 1 89 ? 0.377 -3.631 7.051 1.00 92.38 89 ILE A O 1
ATOM 711 N N . PRO A 1 90 ? 0.983 -5.066 5.423 1.00 87.56 90 PRO A N 1
ATOM 712 C CA . PRO A 1 90 ? 2.071 -5.633 6.201 1.00 87.56 90 PRO A CA 1
ATOM 713 C C . PRO A 1 90 ? 3.148 -4.583 6.471 1.00 87.56 90 PRO A C 1
ATOM 715 O O . PRO A 1 90 ? 3.533 -3.832 5.576 1.00 87.56 90 PRO A O 1
ATOM 718 N N . LEU A 1 91 ? 3.684 -4.588 7.692 1.00 86.56 91 LEU A N 1
ATOM 719 C CA . LEU A 1 91 ? 4.867 -3.813 8.063 1.00 86.56 91 LEU A CA 1
ATOM 720 C C . LEU A 1 91 ? 6.154 -4.529 7.628 1.00 86.56 91 LEU A C 1
ATOM 722 O O . LEU A 1 91 ? 7.079 -4.760 8.397 1.00 86.56 91 LEU A O 1
ATOM 726 N N . THR A 1 92 ? 6.163 -4.961 6.381 1.00 83.75 92 THR A N 1
ATOM 727 C CA . THR A 1 92 ? 7.307 -5.550 5.703 1.00 83.75 92 THR A CA 1
ATOM 728 C C . THR A 1 92 ? 7.285 -5.026 4.281 1.00 83.75 92 THR A C 1
ATOM 730 O O . THR A 1 92 ? 6.235 -4.626 3.774 1.00 83.75 92 THR A O 1
ATOM 733 N N . GLY A 1 93 ? 8.436 -5.001 3.629 1.00 85.94 93 GLY A N 1
ATOM 734 C CA . GLY A 1 93 ? 8.507 -4.569 2.246 1.00 85.94 93 GLY A CA 1
ATOM 735 C C . GLY A 1 93 ? 9.883 -4.062 1.891 1.00 85.94 93 GLY A C 1
ATOM 736 O O . GLY A 1 93 ? 10.636 -3.608 2.749 1.00 85.94 93 GLY A O 1
ATOM 737 N N . GLN A 1 94 ? 10.199 -4.164 0.609 1.00 88.44 94 GLN A N 1
ATOM 738 C CA . GLN A 1 94 ? 11.502 -3.817 0.073 1.00 88.44 94 GLN A CA 1
ATOM 739 C C . GLN A 1 94 ? 11.343 -2.961 -1.176 1.00 88.44 94 GLN A C 1
ATOM 741 O O . GLN A 1 94 ? 10.511 -3.247 -2.042 1.00 88.44 94 GLN A O 1
ATOM 746 N N . LEU A 1 95 ? 12.163 -1.921 -1.268 1.00 86.50 95 LEU A N 1
ATOM 747 C CA . LEU A 1 95 ? 12.192 -1.001 -2.394 1.00 86.50 95 LEU A CA 1
ATOM 748 C C . LEU A 1 95 ? 13.603 -0.965 -2.981 1.00 86.50 95 LEU A C 1
ATOM 750 O O . LEU A 1 95 ? 14.548 -0.576 -2.298 1.00 86.50 95 LEU A O 1
ATOM 754 N N . ASP A 1 96 ? 13.739 -1.350 -4.249 1.00 84.25 96 ASP A N 1
ATOM 755 C CA . ASP A 1 96 ? 15.026 -1.292 -4.951 1.00 84.25 96 ASP A CA 1
ATOM 756 C C . ASP A 1 96 ? 15.322 0.151 -5.383 1.00 84.25 96 ASP A C 1
ATOM 758 O O . ASP A 1 96 ? 14.704 0.681 -6.300 1.00 84.25 96 ASP A O 1
ATOM 762 N N . THR A 1 97 ? 16.247 0.834 -4.737 1.00 68.94 97 THR A N 1
ATOM 763 C CA . THR A 1 97 ? 16.649 2.204 -5.062 1.00 68.94 97 THR A CA 1
ATOM 764 C C . THR A 1 97 ? 17.994 2.203 -5.779 1.00 68.94 97 THR A C 1
ATOM 766 O O . THR A 1 97 ? 18.694 1.188 -5.831 1.00 68.94 97 THR A O 1
ATOM 769 N N . ILE A 1 98 ? 18.332 3.330 -6.400 1.00 61.41 98 ILE A N 1
ATOM 770 C CA . ILE A 1 98 ? 19.635 3.503 -7.028 1.00 61.41 98 ILE A CA 1
ATOM 771 C C . ILE A 1 98 ? 20.320 4.727 -6.425 1.00 61.41 98 ILE A C 1
ATOM 773 O O . ILE A 1 98 ? 19.779 5.823 -6.540 1.00 61.41 98 ILE A O 1
ATOM 777 N N . GLY A 1 99 ? 21.483 4.519 -5.792 1.00 52.19 99 GLY A N 1
ATOM 778 C CA . GLY A 1 99 ? 22.324 5.578 -5.211 1.00 52.19 99 GLY A CA 1
ATOM 779 C C . GLY A 1 99 ? 21.769 6.230 -3.935 1.00 52.19 99 GLY A C 1
ATOM 780 O O . GLY A 1 99 ? 20.563 6.246 -3.717 1.00 52.19 99 GLY A O 1
ATOM 781 N N . GLU A 1 100 ? 22.675 6.730 -3.082 1.00 43.75 100 GLU A N 1
ATOM 782 C CA . GLU A 1 100 ? 22.472 7.121 -1.673 1.00 43.75 100 GLU A CA 1
ATOM 783 C C . GLU A 1 100 ? 21.101 7.731 -1.342 1.00 43.75 100 GLU A C 1
ATOM 785 O O . GLU A 1 100 ? 20.743 8.829 -1.767 1.00 43.75 100 GLU A O 1
ATOM 790 N N . TYR A 1 101 ? 20.374 7.045 -0.457 1.00 44.25 101 TYR A N 1
ATOM 791 C CA . TYR A 1 101 ? 19.190 7.556 0.230 1.00 44.25 101 TYR A CA 1
ATOM 792 C C . TYR A 1 101 ? 19.587 8.624 1.274 1.00 44.25 101 TYR A C 1
ATOM 794 O O . TYR A 1 101 ? 19.290 8.504 2.461 1.00 44.25 101 TYR A O 1
ATOM 802 N N . SER A 1 102 ? 20.282 9.688 0.861 1.00 41.31 102 SER A N 1
ATOM 803 C CA . SER A 1 102 ? 20.479 10.878 1.686 1.00 41.31 102 SER A CA 1
ATOM 804 C C . SER A 1 102 ? 19.283 11.807 1.482 1.00 41.31 102 SER A C 1
ATOM 806 O O . SER A 1 102 ? 19.252 12.601 0.550 1.00 41.31 102 SER A O 1
ATOM 808 N N . GLY A 1 103 ? 18.270 11.626 2.330 1.00 44.25 103 GLY A N 1
ATOM 809 C CA . GLY A 1 103 ? 17.214 12.583 2.673 1.00 44.25 103 GLY A CA 1
ATOM 810 C C . GLY A 1 103 ? 16.650 13.490 1.570 1.00 44.25 103 GLY A C 1
ATOM 811 O O . GLY A 1 103 ? 17.251 14.493 1.220 1.00 44.25 103 GLY A O 1
ATOM 812 N N . LEU A 1 104 ? 15.392 13.244 1.186 1.00 52.12 104 LEU A N 1
ATOM 813 C CA . LEU A 1 104 ? 14.458 14.269 0.693 1.00 52.12 104 LEU A CA 1
ATOM 814 C C . LEU A 1 104 ? 14.989 15.184 -0.441 1.00 52.12 104 LEU A C 1
ATOM 816 O O . LEU A 1 104 ? 15.463 16.291 -0.206 1.00 52.12 104 LEU A O 1
ATOM 820 N N . LYS A 1 105 ? 14.659 14.776 -1.676 1.00 40.56 105 LYS A N 1
ATOM 821 C CA . LYS A 1 105 ? 14.713 15.496 -2.970 1.00 40.56 105 LYS A CA 1
ATOM 822 C C . LYS A 1 105 ? 15.970 15.302 -3.833 1.00 40.56 105 LYS A C 1
ATOM 824 O O . LYS A 1 105 ? 17.103 15.439 -3.405 1.00 40.56 105 LYS A O 1
ATOM 829 N N . SER A 1 106 ? 15.652 15.142 -5.124 1.00 41.00 106 SER A N 1
ATOM 830 C CA . SER A 1 106 ? 16.473 15.148 -6.346 1.00 41.00 106 SER A CA 1
ATOM 831 C C . SER A 1 106 ? 17.325 13.910 -6.650 1.00 41.00 106 SER A C 1
ATOM 833 O O . SER A 1 106 ? 18.453 13.779 -6.203 1.00 41.00 106 SER A O 1
ATOM 835 N N . PHE A 1 107 ? 16.791 13.060 -7.537 1.00 45.72 107 PHE A N 1
ATOM 836 C CA . PHE A 1 107 ? 17.551 12.060 -8.287 1.00 45.72 107 PHE A CA 1
ATOM 837 C C . PHE A 1 107 ? 18.207 12.725 -9.507 1.00 45.72 107 PHE A C 1
ATOM 839 O O . PHE A 1 107 ? 17.557 12.939 -10.533 1.00 45.72 107 PHE A O 1
ATOM 846 N N . GLN A 1 108 ? 19.497 13.044 -9.405 1.00 38.03 108 GLN A N 1
ATOM 847 C CA . GLN A 1 108 ? 20.384 13.181 -10.559 1.00 38.03 108 GLN A CA 1
ATOM 848 C C . GLN A 1 108 ? 21.675 12.394 -10.303 1.00 38.03 108 GLN A C 1
ATOM 850 O O . GLN A 1 108 ? 22.551 12.851 -9.586 1.00 38.03 108 GLN A O 1
ATOM 855 N N . ALA A 1 109 ? 21.718 11.217 -10.933 1.00 44.97 109 ALA A N 1
ATOM 856 C CA . ALA A 1 109 ? 22.846 10.492 -11.518 1.00 44.97 109 ALA A CA 1
ATOM 857 C C . ALA A 1 109 ? 24.191 10.424 -10.762 1.00 44.97 109 ALA A C 1
ATOM 859 O O . ALA A 1 109 ? 24.887 11.426 -10.637 1.00 44.97 109 ALA A O 1
ATOM 860 N N . GLN A 1 110 ? 24.660 9.197 -10.506 1.00 38.91 110 GLN A N 1
ATOM 861 C CA . GLN A 1 110 ? 25.812 8.560 -11.185 1.00 38.91 110 GLN A CA 1
ATOM 862 C C . GLN A 1 110 ? 26.384 7.402 -10.344 1.00 38.91 110 GLN A C 1
ATOM 864 O O . GLN A 1 110 ? 26.625 7.536 -9.153 1.00 38.91 110 GLN A O 1
ATOM 869 N N . SER A 1 111 ? 26.668 6.286 -11.030 1.00 44.81 111 SER A N 1
ATOM 870 C CA . SER A 1 111 ? 27.248 5.022 -10.531 1.00 44.81 111 SER A CA 1
ATOM 871 C C . SER A 1 111 ? 26.421 4.326 -9.451 1.00 44.81 111 SER A C 1
ATOM 873 O O . SER A 1 111 ? 26.449 4.658 -8.275 1.00 44.81 111 SER A O 1
ATOM 875 N N . GLU A 1 112 ? 25.619 3.368 -9.880 1.00 51.72 112 GLU A N 1
ATOM 876 C CA . GLU A 1 112 ? 24.373 3.092 -9.190 1.00 51.72 112 GLU A CA 1
ATOM 877 C C . GLU A 1 112 ? 24.319 1.604 -8.829 1.00 51.72 112 GLU A C 1
ATOM 879 O O . GLU A 1 112 ? 23.779 0.764 -9.548 1.00 51.72 112 GLU A O 1
ATOM 884 N N . GLU A 1 113 ? 24.979 1.267 -7.719 1.00 56.75 113 GLU A N 1
ATOM 885 C CA . GLU A 1 113 ? 24.814 -0.028 -7.066 1.00 56.75 113 GLU A CA 1
ATOM 886 C C . GLU A 1 113 ? 23.347 -0.124 -6.620 1.00 56.75 113 GLU A C 1
ATOM 888 O O . GLU A 1 113 ? 22.842 0.760 -5.924 1.00 56.75 113 GLU A O 1
ATOM 893 N N . LEU A 1 114 ? 22.630 -1.143 -7.103 1.00 63.97 114 LEU A N 1
ATOM 894 C CA . LEU A 1 114 ? 21.236 -1.380 -6.728 1.00 63.97 114 LEU A CA 1
ATOM 895 C C . LEU A 1 114 ? 21.172 -1.605 -5.216 1.00 63.97 114 LEU A C 1
ATOM 897 O O . LEU A 1 114 ? 21.663 -2.618 -4.716 1.00 63.97 114 LEU A O 1
ATOM 901 N N . GLN A 1 115 ? 20.557 -0.671 -4.498 1.00 72.50 115 GLN A N 1
ATOM 902 C CA . GLN A 1 115 ? 20.359 -0.776 -3.060 1.00 72.50 115 GLN A CA 1
ATOM 903 C C . GLN A 1 115 ? 18.947 -1.266 -2.793 1.00 72.50 115 GLN A C 1
ATOM 905 O O . GLN A 1 115 ? 17.972 -0.687 -3.261 1.00 72.50 115 GLN A O 1
ATOM 910 N N . ARG A 1 116 ? 18.816 -2.341 -2.025 1.00 79.75 116 ARG A N 1
ATOM 911 C CA . ARG A 1 116 ? 17.512 -2.845 -1.601 1.00 79.75 116 ARG A CA 1
ATOM 912 C C . ARG A 1 116 ? 17.243 -2.347 -0.196 1.00 79.75 116 ARG A C 1
ATOM 914 O O . ARG A 1 116 ? 17.915 -2.772 0.738 1.00 79.75 116 ARG A O 1
ATOM 921 N N . THR A 1 117 ? 16.287 -1.440 -0.061 1.00 83.25 117 THR A N 1
ATOM 922 C CA . THR A 1 117 ? 15.987 -0.788 1.215 1.00 83.25 117 THR A CA 1
ATOM 923 C C . THR A 1 117 ? 14.764 -1.433 1.855 1.00 83.25 117 THR A C 1
ATOM 925 O O . THR A 1 117 ? 13.708 -1.515 1.219 1.00 83.25 117 THR A O 1
ATOM 928 N N . ASP A 1 118 ? 14.893 -1.887 3.103 1.00 87.12 118 ASP A N 1
ATOM 929 C CA . ASP A 1 118 ? 13.756 -2.334 3.910 1.00 87.12 118 ASP A CA 1
ATOM 930 C C . ASP A 1 118 ? 13.018 -1.124 4.499 1.00 87.12 118 ASP A C 1
ATOM 932 O O . ASP A 1 118 ? 13.622 -0.103 4.843 1.00 87.12 118 ASP A O 1
ATOM 936 N N . ILE A 1 119 ? 11.698 -1.226 4.643 1.00 84.31 119 ILE A N 1
ATOM 937 C CA . ILE A 1 119 ? 10.907 -0.167 5.271 1.00 84.31 119 ILE A CA 1
ATOM 938 C C . ILE A 1 119 ? 11.364 0.127 6.704 1.00 84.31 119 ILE A C 1
ATOM 940 O O . ILE A 1 119 ? 11.352 1.282 7.134 1.00 84.31 119 ILE A O 1
ATOM 944 N N . MET A 1 120 ? 11.808 -0.897 7.430 1.00 83.38 120 MET A N 1
ATOM 945 C CA . MET A 1 120 ? 12.308 -0.757 8.792 1.00 83.38 120 MET A CA 1
ATOM 946 C C . MET A 1 120 ? 13.606 0.044 8.848 1.00 83.38 120 MET A C 1
ATOM 948 O O . MET A 1 120 ? 13.775 0.844 9.770 1.00 83.38 120 MET A O 1
ATOM 952 N N . ASP A 1 121 ? 14.480 -0.101 7.852 1.00 82.62 121 ASP A N 1
ATOM 953 C CA . ASP A 1 121 ? 15.711 0.687 7.759 1.00 82.62 121 ASP A CA 1
ATOM 954 C C . ASP A 1 121 ? 15.382 2.170 7.580 1.00 82.62 121 ASP A C 1
ATOM 956 O O . ASP A 1 121 ? 15.932 3.018 8.282 1.00 82.62 121 ASP A O 1
ATOM 960 N N . ILE A 1 122 ? 14.412 2.487 6.712 1.00 82.00 122 ILE A N 1
ATOM 961 C CA . ILE A 1 122 ? 13.936 3.864 6.527 1.00 82.00 122 ILE A CA 1
ATOM 962 C C . ILE A 1 122 ? 13.403 4.415 7.848 1.00 82.00 122 ILE A C 1
ATOM 964 O O . ILE A 1 122 ? 13.823 5.488 8.267 1.00 82.00 122 ILE A O 1
ATOM 968 N N . ILE A 1 123 ? 12.521 3.679 8.531 1.00 78.94 123 ILE A N 1
ATOM 969 C CA . ILE A 1 123 ? 11.904 4.114 9.793 1.00 78.94 123 ILE A CA 1
ATOM 970 C C . ILE A 1 123 ? 12.957 4.384 10.876 1.00 78.94 123 ILE A C 1
ATOM 972 O O . ILE A 1 123 ? 12.863 5.379 11.601 1.00 78.94 123 ILE A O 1
ATOM 976 N N . ASN A 1 124 ? 13.961 3.515 10.997 1.00 78.12 124 ASN A N 1
ATOM 977 C CA . ASN A 1 124 ? 15.018 3.653 11.999 1.00 78.12 124 ASN A CA 1
ATOM 978 C C . ASN A 1 124 ? 15.903 4.880 11.739 1.00 78.12 124 ASN A C 1
ATOM 980 O O . ASN A 1 124 ? 16.268 5.571 12.694 1.00 78.12 124 ASN A O 1
ATOM 984 N N . ASN A 1 125 ? 16.164 5.183 10.465 1.00 77.00 125 ASN A N 1
ATOM 985 C CA . ASN A 1 125 ? 16.992 6.306 10.022 1.00 77.00 125 ASN A CA 1
ATOM 986 C C . ASN A 1 125 ? 16.270 7.664 10.041 1.00 77.00 125 ASN A C 1
ATOM 988 O O . ASN A 1 125 ? 16.891 8.691 9.779 1.00 77.00 125 ASN A O 1
ATOM 992 N N . LEU A 1 126 ? 14.973 7.717 10.361 1.00 76.44 126 LEU A N 1
ATOM 993 C CA . LEU A 1 126 ? 14.277 8.992 10.542 1.00 76.44 126 LEU A CA 1
ATOM 994 C C . LEU A 1 126 ? 14.754 9.668 11.836 1.00 76.44 126 LEU A C 1
ATOM 996 O O . LEU A 1 126 ? 14.365 9.262 12.931 1.00 76.44 126 LEU A O 1
ATOM 1000 N N . GLU A 1 127 ? 15.580 10.706 11.727 1.00 65.25 127 GLU A N 1
ATOM 1001 C CA . GLU A 1 127 ? 16.121 11.434 12.887 1.00 65.25 127 GLU A CA 1
ATOM 1002 C C . GLU A 1 127 ? 15.029 12.191 13.675 1.00 65.25 127 GLU A C 1
ATOM 1004 O O . GLU A 1 127 ? 15.059 12.196 14.901 1.00 65.25 127 GLU A O 1
ATOM 1009 N N . ASP A 1 128 ? 13.988 12.700 12.998 1.00 64.38 128 ASP A N 1
ATOM 1010 C CA . ASP A 1 128 ? 13.078 13.719 13.564 1.00 64.38 128 ASP A CA 1
ATOM 1011 C C . ASP A 1 128 ? 11.626 13.268 13.834 1.00 64.38 128 ASP A C 1
ATOM 1013 O O . ASP A 1 128 ? 10.711 14.094 13.844 1.00 64.38 128 ASP A O 1
ATOM 1017 N N . THR A 1 129 ? 11.337 11.970 13.984 1.00 67.94 129 THR A N 1
ATOM 1018 C CA . THR A 1 129 ? 9.929 11.516 14.102 1.00 67.94 129 THR A CA 1
ATOM 1019 C C . THR A 1 129 ? 9.711 10.413 15.134 1.00 67.94 129 THR A C 1
ATOM 1021 O O . THR A 1 129 ? 9.374 9.272 14.809 1.00 67.94 129 THR A O 1
ATOM 1024 N N . ASP A 1 130 ? 9.813 10.787 16.411 1.00 78.31 130 ASP A N 1
ATOM 1025 C CA . ASP A 1 130 ? 9.438 9.925 17.541 1.00 78.31 130 ASP A CA 1
ATOM 1026 C C . ASP A 1 130 ? 7.995 9.412 17.434 1.00 78.31 130 ASP A C 1
ATOM 1028 O O . ASP A 1 130 ? 7.720 8.268 17.795 1.00 78.31 130 ASP A O 1
ATOM 1032 N N . GLU A 1 131 ? 7.083 10.212 16.868 1.00 79.75 131 GLU A N 1
ATOM 1033 C CA . GLU A 1 131 ? 5.705 9.785 16.606 1.00 79.75 131 GLU A CA 1
ATOM 1034 C C . GLU A 1 131 ? 5.642 8.632 15.590 1.00 79.75 131 GLU A C 1
ATOM 1036 O O . GLU A 1 131 ? 4.968 7.634 15.846 1.00 79.75 131 GLU A O 1
ATOM 1041 N N . LEU A 1 132 ? 6.379 8.715 14.472 1.00 79.31 132 LEU A N 1
ATOM 1042 C CA . LEU A 1 132 ? 6.434 7.635 13.476 1.00 79.31 132 LEU A CA 1
ATOM 1043 C C . LEU A 1 132 ? 7.033 6.370 14.079 1.00 79.31 132 LEU A C 1
ATOM 1045 O O . LEU A 1 132 ? 6.436 5.297 13.982 1.00 79.31 132 LEU A O 1
ATOM 1049 N N . LYS A 1 133 ? 8.174 6.498 14.765 1.00 79.94 133 LYS A N 1
ATOM 1050 C CA . LYS A 1 133 ? 8.803 5.375 15.473 1.00 79.94 133 LYS A CA 1
ATOM 1051 C C . LYS A 1 133 ? 7.848 4.766 16.502 1.00 79.94 133 LYS A C 1
ATOM 1053 O O . LYS A 1 133 ? 7.801 3.546 16.632 1.00 79.94 133 LYS A O 1
ATOM 1058 N N . GLY A 1 134 ? 7.070 5.589 17.204 1.00 80.62 134 GLY A N 1
ATOM 1059 C CA . GLY A 1 134 ? 6.051 5.161 18.161 1.00 80.62 134 GLY A CA 1
ATOM 1060 C C . GLY A 1 134 ? 4.938 4.329 17.523 1.00 80.62 134 GLY A C 1
ATOM 1061 O O . GLY A 1 134 ? 4.624 3.255 18.034 1.00 80.62 134 GLY A O 1
ATOM 1062 N N . ILE A 1 135 ? 4.394 4.774 16.386 1.00 83.19 135 ILE A N 1
ATOM 1063 C CA . ILE A 1 135 ? 3.353 4.047 15.637 1.00 83.19 135 ILE A CA 1
ATOM 1064 C C . ILE A 1 135 ? 3.864 2.668 15.224 1.00 83.19 135 ILE A C 1
ATOM 1066 O O . ILE A 1 135 ? 3.233 1.656 15.519 1.00 83.19 135 ILE A O 1
ATOM 1070 N N . PHE A 1 136 ? 5.038 2.603 14.597 1.00 81.19 136 PHE A N 1
ATOM 1071 C CA . PHE A 1 136 ? 5.578 1.327 14.136 1.00 81.19 136 PHE A CA 1
ATOM 1072 C C . PHE A 1 136 ? 5.941 0.395 15.293 1.00 81.19 136 PHE A C 1
ATOM 1074 O O . PHE A 1 136 ? 5.632 -0.790 15.224 1.00 81.19 136 PHE A O 1
ATOM 1081 N N . LYS A 1 137 ? 6.489 0.910 16.402 1.00 80.12 137 LYS A N 1
ATOM 1082 C CA . LYS A 1 137 ? 6.736 0.107 17.612 1.00 80.12 137 LYS A CA 1
ATOM 1083 C C . LYS A 1 137 ? 5.459 -0.529 18.163 1.00 80.12 137 LYS A C 1
ATOM 1085 O O . LYS A 1 137 ? 5.496 -1.699 18.520 1.00 80.12 137 LYS A O 1
ATOM 1090 N N . GLN A 1 138 ? 4.338 0.195 18.198 1.00 80.56 138 GLN A N 1
ATOM 1091 C CA . GLN A 1 138 ? 3.054 -0.352 18.661 1.00 80.56 138 GLN A CA 1
ATOM 1092 C C . GLN A 1 138 ? 2.565 -1.518 17.793 1.00 80.56 138 GLN A C 1
ATOM 1094 O O . GLN A 1 138 ? 2.009 -2.475 18.321 1.00 80.56 138 GLN A O 1
ATOM 1099 N N . HIS A 1 139 ? 2.810 -1.458 16.484 1.00 74.88 139 HIS A N 1
ATOM 1100 C CA . HIS A 1 139 ? 2.436 -2.518 15.545 1.00 74.88 139 HIS A CA 1
ATOM 1101 C C . HIS A 1 139 ? 3.477 -3.650 15.425 1.00 74.88 139 HIS A C 1
ATOM 1103 O O . HIS A 1 139 ? 3.156 -4.700 14.874 1.00 74.88 139 HIS A O 1
ATOM 1109 N N . LEU A 1 140 ? 4.702 -3.456 15.934 1.00 67.31 140 LEU A N 1
ATOM 1110 C CA . LEU A 1 140 ? 5.781 -4.457 15.971 1.00 67.31 140 LEU A CA 1
ATOM 1111 C C . LEU A 1 140 ? 5.828 -5.270 17.262 1.00 67.31 140 LEU A C 1
ATOM 1113 O O . LEU A 1 140 ? 6.473 -6.320 17.283 1.00 67.31 140 LEU A O 1
ATOM 1117 N N . LEU A 1 141 ? 5.212 -4.789 18.345 1.00 56.12 141 LEU A N 1
ATOM 1118 C CA . LEU A 1 141 ? 5.149 -5.562 19.578 1.00 56.12 141 LEU A CA 1
ATOM 1119 C C . LEU A 1 141 ? 4.448 -6.894 19.277 1.00 56.12 141 LEU A C 1
ATOM 1121 O O . LEU A 1 141 ? 3.366 -6.886 18.680 1.00 56.12 141 LEU A O 1
ATOM 1125 N N . PRO A 1 142 ? 5.041 -8.038 19.673 1.00 46.03 142 PRO A N 1
ATOM 1126 C CA . PRO A 1 142 ? 4.320 -9.293 19.644 1.00 46.03 142 PRO A CA 1
ATOM 1127 C C . PRO A 1 142 ? 3.026 -9.060 20.411 1.00 46.03 142 PRO A C 1
ATOM 1129 O O . PRO A 1 142 ? 3.059 -8.474 21.495 1.00 46.03 142 PRO A O 1
ATOM 1132 N N . ILE A 1 143 ? 1.900 -9.511 19.862 1.00 43.00 143 ILE A N 1
ATOM 1133 C CA . ILE A 1 143 ? 0.728 -9.781 20.686 1.00 43.00 143 ILE A CA 1
ATOM 1134 C C . ILE A 1 143 ? 1.265 -10.715 21.765 1.00 43.00 143 ILE A C 1
ATOM 1136 O O . ILE A 1 143 ? 1.555 -11.878 21.473 1.00 43.00 143 ILE A O 1
ATOM 1140 N N . GLU A 1 144 ? 1.528 -10.181 22.963 1.00 35.75 144 GLU A N 1
ATOM 1141 C CA . GLU A 1 144 ? 1.866 -10.995 24.115 1.00 35.75 144 GLU A CA 1
ATOM 1142 C C . GLU A 1 144 ? 0.833 -12.106 24.122 1.00 35.75 144 GLU A C 1
ATOM 1144 O O . GLU A 1 144 ? -0.365 -11.847 23.986 1.00 35.75 144 GLU A O 1
ATOM 1149 N N . THR A 1 145 ? 1.315 -13.343 24.160 1.00 38.50 145 THR A N 1
ATOM 1150 C CA . THR A 1 145 ? 0.512 -14.545 24.320 1.00 38.50 145 THR A CA 1
ATOM 1151 C C . THR A 1 145 ? -0.383 -14.365 25.534 1.00 38.50 145 THR A C 1
ATOM 1153 O O . THR A 1 145 ? -0.044 -14.758 26.646 1.00 38.50 145 THR A O 1
ATOM 1156 N N . ILE A 1 146 ? -1.555 -13.783 25.317 1.00 36.41 146 ILE A N 1
ATOM 1157 C CA . ILE A 1 14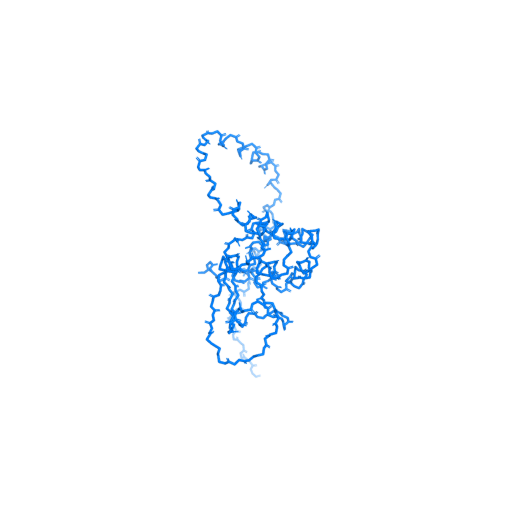6 ? -2.682 -13.952 26.196 1.00 36.41 146 ILE A CA 1
ATOM 1158 C C . ILE A 1 146 ? -3.145 -15.371 25.887 1.00 36.41 146 ILE A C 1
ATOM 1160 O O . ILE A 1 146 ? -3.915 -15.611 24.956 1.00 36.41 146 ILE A O 1
ATOM 1164 N N . SER A 1 147 ? -2.621 -16.330 26.648 1.00 45.47 147 SER A N 1
ATOM 1165 C CA . SER A 1 147 ? -3.243 -17.635 26.824 1.00 45.47 147 SER A CA 1
ATOM 1166 C C . SER A 1 147 ? -4.617 -17.405 27.456 1.00 45.47 147 SER A C 1
ATOM 1168 O O . SER A 1 147 ? -4.789 -17.504 28.666 1.00 45.47 147 SER A O 1
ATOM 1170 N N . ASN A 1 148 ? -5.595 -17.021 26.643 1.00 35.97 148 ASN A N 1
ATOM 1171 C CA . ASN A 1 148 ? -6.985 -16.965 27.043 1.00 35.97 148 ASN A CA 1
ATOM 1172 C C . ASN A 1 148 ? -7.682 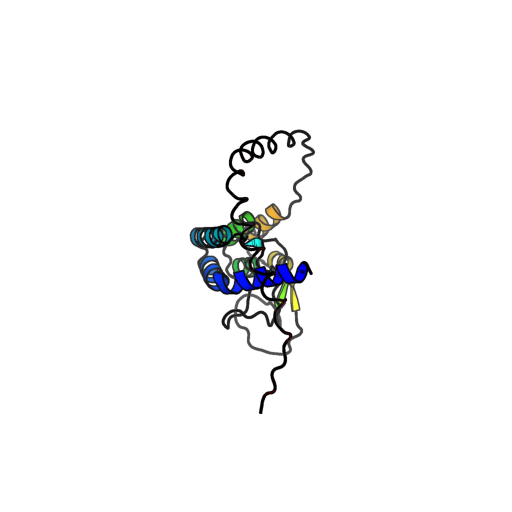-18.155 26.401 1.00 35.97 148 ASN A C 1
ATOM 1174 O O . ASN A 1 148 ? -8.235 -18.066 25.306 1.00 35.97 148 ASN A O 1
ATOM 1178 N N . GLU A 1 149 ? -7.757 -19.239 27.169 1.00 39.41 149 GLU A N 1
ATOM 1179 C CA . GLU A 1 149 ? -8.688 -20.362 26.992 1.00 39.41 149 GLU A CA 1
ATOM 1180 C C . GLU A 1 149 ? -10.178 -19.926 26.970 1.00 39.41 149 GLU A C 1
ATOM 1182 O O . GLU A 1 149 ? -11.079 -20.755 26.921 1.00 39.41 149 GLU A O 1
ATOM 1187 N N . ASN A 1 150 ? -10.465 -18.619 26.936 1.00 37.66 150 ASN A N 1
ATOM 1188 C CA . ASN A 1 150 ? -11.801 -18.033 26.920 1.00 37.66 150 ASN A CA 1
ATOM 1189 C C . ASN A 1 150 ? -12.230 -17.440 25.561 1.00 37.66 150 ASN A C 1
ATOM 1191 O O . ASN A 1 150 ? -13.365 -16.983 25.452 1.00 37.66 150 ASN A O 1
ATOM 1195 N N . PHE A 1 151 ? -11.397 -17.476 24.508 1.00 35.19 151 PHE A N 1
ATOM 1196 C CA . PHE A 1 151 ? -11.789 -16.976 23.173 1.00 35.19 151 PHE A CA 1
ATOM 1197 C C . PHE A 1 151 ? -12.506 -18.000 22.274 1.00 35.19 151 PHE A C 1
ATOM 1199 O O . PHE A 1 151 ? -13.050 -17.626 21.240 1.00 35.19 151 PHE A O 1
ATOM 1206 N N . ILE A 1 152 ? -12.613 -19.270 22.682 1.00 42.50 152 ILE A N 1
ATOM 1207 C CA . ILE A 1 152 ? -13.300 -20.306 21.881 1.00 42.50 152 ILE A CA 1
ATOM 1208 C C . ILE A 1 152 ? -14.836 -20.135 21.885 1.00 42.50 152 ILE A C 1
ATOM 1210 O O . ILE A 1 152 ? -15.5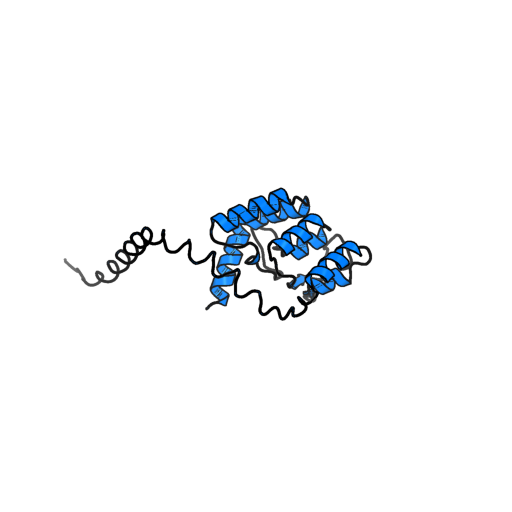28 -20.741 21.074 1.00 42.50 152 ILE A O 1
ATOM 1214 N N . LYS A 1 153 ? -15.408 -19.273 22.737 1.00 41.34 153 LYS A N 1
ATOM 1215 C CA . LYS A 1 153 ? -16.873 -19.117 22.834 1.00 41.34 153 LYS A CA 1
ATOM 1216 C C . LYS A 1 153 ? -17.481 -17.931 22.081 1.00 41.34 153 LYS A C 1
ATOM 1218 O O . LYS A 1 153 ? -18.700 -17.840 22.056 1.00 41.34 153 LYS A O 1
ATOM 1223 N N . ALA A 1 154 ? -16.692 -17.058 21.449 1.00 42.03 154 ALA A N 1
ATOM 1224 C CA . ALA A 1 154 ? -17.238 -15.876 20.764 1.00 42.03 154 ALA A CA 1
ATOM 1225 C C . ALA A 1 154 ? -17.320 -15.997 19.228 1.00 42.03 154 ALA A C 1
ATOM 1227 O O . ALA A 1 154 ? -18.153 -15.324 18.624 1.00 42.03 154 ALA A O 1
ATOM 1228 N N . ASP A 1 155 ? -16.538 -16.885 18.603 1.00 39.97 155 ASP A N 1
ATOM 1229 C CA . ASP A 1 155 ? -16.558 -17.076 17.140 1.00 39.97 155 ASP A CA 1
ATOM 1230 C C . ASP A 1 155 ? -17.529 -18.173 16.660 1.00 39.97 155 ASP A C 1
ATOM 1232 O O . ASP A 1 155 ? -17.844 -18.235 15.476 1.00 39.97 155 ASP A O 1
ATOM 1236 N N . GLN A 1 156 ? -18.103 -18.990 17.554 1.00 41.66 156 GLN A N 1
ATOM 1237 C CA . GLN A 1 156 ? -19.091 -20.013 17.162 1.00 41.66 156 GLN A CA 1
ATOM 1238 C C . GLN A 1 156 ? -20.543 -19.509 17.063 1.00 41.66 156 GLN A C 1
ATOM 1240 O O . GLN A 1 156 ? -21.380 -20.198 16.485 1.00 41.66 156 GLN A O 1
ATOM 1245 N N . GLU A 1 157 ? -20.875 -18.308 17.550 1.00 42.56 157 GLU A N 1
ATOM 1246 C CA . GLU A 1 157 ? -22.260 -17.794 17.484 1.00 42.56 157 GLU A CA 1
ATOM 1247 C C . GLU A 1 157 ? -22.559 -16.896 16.272 1.00 42.56 157 GLU A C 1
ATOM 1249 O O . GLU A 1 157 ? -23.730 -16.646 15.973 1.00 42.56 157 GLU A O 1
ATOM 1254 N N . LYS A 1 158 ? -21.547 -16.470 15.501 1.00 42.19 158 LYS A N 1
ATOM 1255 C CA . LYS A 1 158 ? -21.774 -15.774 14.217 1.00 42.19 158 LYS A CA 1
ATOM 1256 C C . LYS A 1 158 ? -21.737 -16.685 12.990 1.00 42.19 158 LYS A C 1
ATOM 1258 O O . LYS A 1 158 ? -22.345 -16.326 11.985 1.00 42.19 158 LYS A O 1
ATOM 1263 N N . ASP A 1 159 ? -21.162 -17.882 13.097 1.00 38.81 159 ASP A N 1
ATOM 1264 C CA . ASP A 1 159 ? -21.203 -18.882 12.019 1.00 38.81 159 ASP A CA 1
ATOM 1265 C C . ASP A 1 159 ? -22.526 -19.674 11.965 1.00 38.81 159 ASP A C 1
ATOM 1267 O O . ASP A 1 159 ? -22.914 -20.163 10.906 1.00 38.81 159 ASP A O 1
ATOM 1271 N N . LEU A 1 160 ? -23.307 -19.720 13.052 1.00 38.50 160 LEU A N 1
ATOM 1272 C CA . LEU A 1 160 ? -24.575 -20.472 13.103 1.00 38.50 160 LEU A CA 1
ATOM 1273 C C . LEU A 1 160 ? -25.818 -19.704 12.618 1.00 38.50 160 LEU A C 1
ATOM 1275 O O . LEU A 1 160 ? -26.883 -20.299 12.442 1.00 38.50 160 LEU A O 1
ATOM 1279 N N . THR A 1 161 ? -25.713 -18.399 12.347 1.00 42.22 161 THR A N 1
ATOM 1280 C CA . THR A 1 161 ? -26.818 -17.618 11.752 1.00 42.22 161 THR A CA 1
ATOM 1281 C C . THR A 1 161 ? -26.675 -17.385 10.247 1.00 42.22 161 THR A C 1
ATOM 1283 O O . THR A 1 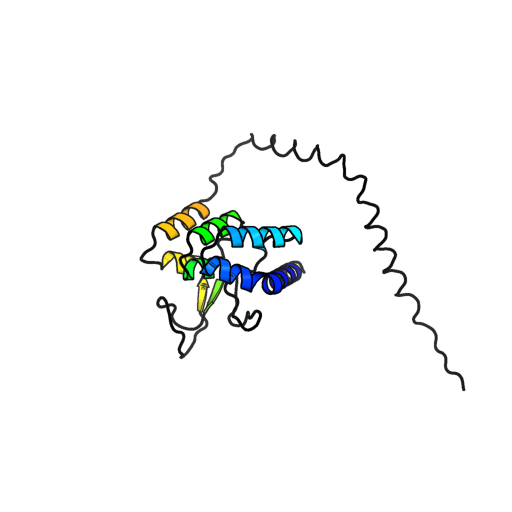161 ? -27.629 -16.921 9.619 1.00 42.22 161 THR A O 1
ATOM 1286 N N . LEU A 1 162 ? -25.562 -17.805 9.629 1.00 39.50 162 LEU A N 1
ATOM 1287 C CA . LEU A 1 162 ? -25.375 -17.750 8.174 1.00 39.50 162 LEU A CA 1
ATOM 1288 C C . LEU A 1 162 ? -25.621 -19.087 7.449 1.00 39.50 162 LEU A C 1
ATOM 1290 O O . LEU A 1 162 ? -25.534 -19.131 6.229 1.00 39.50 162 LEU A O 1
ATOM 1294 N N . GLU A 1 163 ? -26.007 -20.163 8.144 1.00 37.00 163 GLU A N 1
ATOM 1295 C CA . GLU A 1 163 ? -26.400 -21.430 7.493 1.00 37.00 163 GLU A CA 1
ATOM 1296 C C . GLU A 1 163 ? -27.874 -21.482 7.048 1.00 37.00 163 GLU A C 1
ATOM 1298 O O . GLU A 1 163 ? -28.286 -22.416 6.360 1.00 37.00 163 GLU A O 1
ATOM 1303 N N . LYS A 1 164 ? -28.692 -20.464 7.355 1.00 42.94 164 LYS A N 1
ATOM 1304 C CA . LYS A 1 164 ? -30.112 -20.423 6.941 1.00 42.94 164 LYS A CA 1
ATOM 1305 C C . LYS A 1 164 ? -30.427 -19.574 5.706 1.00 42.94 164 LYS A C 1
ATOM 1307 O O . LYS A 1 164 ? -31.593 -19.470 5.338 1.00 42.94 164 LYS A O 1
ATOM 1312 N N . THR A 1 165 ? -29.432 -19.023 5.007 1.00 42.28 165 THR A N 1
ATOM 1313 C CA . THR A 1 165 ? -29.665 -18.338 3.711 1.00 42.28 165 THR A CA 1
ATOM 1314 C C . THR A 1 165 ? -28.821 -18.860 2.545 1.00 42.28 165 THR A C 1
ATOM 1316 O O . THR A 1 165 ? -28.977 -18.410 1.408 1.00 42.28 165 THR A O 1
ATOM 1319 N N . THR A 1 166 ? -28.027 -19.910 2.750 1.00 43.88 166 THR A N 1
ATOM 1320 C CA . THR A 1 166 ? -27.210 -20.549 1.702 1.00 43.88 166 THR A CA 1
ATOM 1321 C C . THR A 1 166 ? -27.963 -21.581 0.855 1.00 43.88 166 THR A C 1
ATOM 1323 O O . THR A 1 166 ? -27.349 -22.329 0.098 1.00 43.88 166 THR A O 1
ATOM 1326 N N . GLN A 1 167 ? -29.300 -21.597 0.895 1.00 42.19 167 GLN A N 1
ATOM 1327 C CA . GLN A 1 167 ? -30.111 -22.458 0.022 1.00 42.19 167 GLN A CA 1
ATOM 1328 C C . GLN A 1 167 ? -30.428 -21.829 -1.354 1.00 42.19 167 GLN A C 1
ATOM 1330 O O . GLN A 1 167 ? -30.976 -22.502 -2.221 1.00 42.19 167 GLN A O 1
ATOM 1335 N N . GLY A 1 168 ? -30.030 -20.571 -1.602 1.00 39.53 168 GLY A N 1
ATOM 1336 C CA . GLY A 1 168 ? -30.304 -19.855 -2.862 1.00 39.53 168 GLY A CA 1
ATOM 1337 C C . GLY A 1 168 ? -29.138 -19.714 -3.854 1.00 39.53 168 GLY A C 1
ATOM 1338 O O . GLY A 1 168 ? -29.361 -19.315 -4.994 1.00 39.53 168 GLY A O 1
ATOM 1339 N N . ARG A 1 169 ? -27.889 -20.028 -3.475 1.00 42.78 169 ARG A N 1
ATOM 1340 C CA . ARG A 1 169 ? -26.696 -19.738 -4.312 1.00 42.78 169 ARG A CA 1
ATOM 1341 C C . ARG A 1 169 ? -26.065 -20.942 -5.020 1.00 42.78 169 ARG A C 1
ATOM 1343 O O . ARG A 1 169 ? -25.116 -20.767 -5.776 1.00 42.78 169 ARG A O 1
ATOM 1350 N N . ASN A 1 170 ? -26.658 -22.131 -4.902 1.00 39.62 170 ASN A N 1
ATOM 1351 C CA . ASN A 1 170 ? -26.218 -23.336 -5.624 1.00 39.62 170 ASN A CA 1
ATOM 1352 C C . ASN A 1 170 ? -26.825 -23.511 -7.035 1.00 39.62 170 ASN A C 1
ATOM 1354 O O . ASN A 1 170 ? -26.592 -24.531 -7.684 1.00 39.62 170 ASN A O 1
ATOM 1358 N N . ILE A 1 171 ? -27.575 -22.526 -7.546 1.00 45.97 171 ILE A N 1
ATOM 1359 C CA . ILE A 1 171 ? -28.192 -22.601 -8.886 1.00 45.97 171 ILE A CA 1
ATOM 1360 C C . ILE A 1 171 ? -27.315 -21.939 -9.967 1.00 45.97 171 ILE A C 1
ATOM 1362 O O . ILE A 1 171 ? -27.322 -22.379 -11.115 1.00 45.97 171 ILE A O 1
ATOM 1366 N N . ILE A 1 172 ? -26.481 -20.950 -9.621 1.00 43.59 172 ILE A N 1
ATOM 1367 C CA . ILE A 1 172 ? -25.707 -20.187 -10.622 1.00 43.59 172 ILE A CA 1
ATOM 1368 C C . ILE A 1 172 ? -24.399 -20.904 -11.016 1.00 43.59 172 ILE A C 1
ATOM 1370 O O . ILE A 1 172 ? -24.012 -20.885 -12.184 1.00 43.59 172 ILE A O 1
ATOM 1374 N N . LEU A 1 173 ? -23.772 -21.648 -10.097 1.00 39.97 173 LEU A N 1
ATOM 1375 C CA . LEU A 1 173 ? -22.521 -22.376 -10.363 1.00 39.97 173 LEU A CA 1
ATOM 1376 C C . LEU A 1 173 ? -22.695 -23.676 -11.173 1.00 39.97 173 LEU A C 1
ATOM 1378 O O . LEU A 1 173 ? -21.739 -24.134 -11.789 1.00 39.97 173 LEU A O 1
ATOM 1382 N N . LYS A 1 174 ? -23.912 -24.231 -11.289 1.00 39.50 174 LYS A N 1
ATOM 1383 C CA . LYS A 1 174 ? -24.182 -25.374 -12.191 1.00 39.50 174 LYS A CA 1
ATOM 1384 C C . LYS A 1 174 ? -24.446 -24.977 -13.649 1.00 39.50 174 LYS A C 1
ATOM 1386 O O . LYS A 1 174 ? -24.396 -25.841 -14.525 1.00 39.50 174 LYS A O 1
ATOM 1391 N N . HIS A 1 175 ? -24.698 -23.697 -13.937 1.00 40.81 175 HIS A N 1
ATOM 1392 C CA . HIS A 1 175 ? -24.974 -23.232 -15.303 1.00 40.81 175 HIS A CA 1
ATOM 1393 C C . HIS A 1 175 ? -23.735 -22.759 -16.077 1.00 40.81 175 HIS A C 1
ATOM 1395 O O . HIS A 1 175 ? -23.772 -22.756 -17.308 1.00 40.81 175 HIS A O 1
ATOM 1401 N N . LEU A 1 176 ? -22.627 -22.440 -15.399 1.00 41.09 176 LEU A N 1
ATOM 1402 C CA . LEU A 1 176 ? -21.362 -22.071 -16.050 1.00 41.09 176 LEU A CA 1
ATOM 1403 C C . LEU A 1 176 ? -20.478 -23.284 -16.383 1.00 41.09 176 LEU A C 1
ATOM 1405 O O . LEU A 1 176 ? -19.867 -23.298 -17.447 1.00 41.09 176 LEU A O 1
ATOM 1409 N N . SER A 1 177 ? -20.516 -24.362 -15.592 1.00 36.41 177 SER A N 1
ATOM 1410 C CA . SER A 1 177 ? -19.772 -25.600 -15.899 1.00 36.41 177 SER A CA 1
ATOM 1411 C C . SER A 1 177 ? -20.366 -26.422 -17.054 1.00 36.41 177 SER A C 1
ATOM 1413 O O . SER A 1 177 ? -19.679 -27.258 -17.624 1.00 36.41 177 SER A O 1
ATOM 1415 N N . ARG A 1 178 ? -21.620 -26.169 -17.467 1.00 36.28 178 ARG A N 1
ATOM 1416 C CA . ARG A 1 178 ? -22.251 -26.844 -18.624 1.00 36.28 178 ARG A CA 1
ATOM 1417 C C . ARG A 1 178 ? -21.986 -26.179 -19.980 1.00 36.28 178 ARG A C 1
ATOM 1419 O O . ARG A 1 178 ? -22.393 -26.733 -21.000 1.00 36.28 178 ARG A O 1
ATOM 1426 N N . ARG A 1 179 ? -21.346 -25.004 -20.021 1.00 37.41 179 ARG A N 1
ATOM 1427 C CA . ARG A 1 179 ? -21.020 -24.314 -21.285 1.00 37.41 179 ARG A CA 1
ATOM 1428 C C . ARG A 1 179 ? -19.589 -24.539 -21.768 1.00 37.41 179 ARG A C 1
ATOM 1430 O O . ARG A 1 179 ? -19.349 -24.348 -22.955 1.00 37.41 179 ARG A O 1
ATOM 1437 N N . THR A 1 180 ? -18.682 -25.004 -20.913 1.00 37.97 180 THR A N 1
ATOM 1438 C CA . THR A 1 180 ? -17.267 -25.175 -21.285 1.00 37.97 180 THR A CA 1
ATOM 1439 C C . THR A 1 180 ? -16.925 -26.589 -21.774 1.00 37.97 180 THR A C 1
ATOM 1441 O O . THR A 1 180 ? -15.979 -26.742 -22.530 1.00 37.97 180 THR A O 1
ATOM 1444 N N . GLU A 1 181 ? -17.745 -27.608 -21.487 1.00 38.94 181 GLU A N 1
ATOM 1445 C CA . GLU A 1 181 ? -17.532 -28.986 -21.987 1.00 38.94 181 GLU A CA 1
ATOM 1446 C C . GLU A 1 181 ? -18.198 -29.289 -23.346 1.00 38.94 181 GLU A C 1
ATOM 1448 O O . GLU A 1 181 ? -18.115 -30.407 -23.848 1.00 38.94 181 GLU A O 1
ATOM 1453 N N . ARG A 1 182 ? -18.857 -28.310 -23.985 1.00 37.59 182 ARG A N 1
ATOM 1454 C CA . ARG A 1 182 ? -19.483 -28.503 -25.311 1.00 37.59 182 ARG A CA 1
ATOM 1455 C C . ARG A 1 182 ? -18.672 -27.979 -26.498 1.00 37.59 182 ARG A C 1
ATOM 1457 O O . ARG A 1 182 ? -19.100 -28.193 -27.624 1.00 37.59 182 ARG A O 1
ATOM 1464 N N . ASN A 1 183 ? -17.518 -27.349 -26.267 1.00 38.91 183 ASN A N 1
ATOM 1465 C CA . ASN A 1 183 ? -16.708 -26.736 -27.331 1.00 38.91 183 ASN A CA 1
ATOM 1466 C C . ASN A 1 183 ? -15.394 -27.466 -27.665 1.00 38.91 183 ASN A C 1
ATOM 1468 O O . ASN A 1 183 ? -14.667 -27.001 -28.538 1.00 38.91 183 ASN A O 1
ATOM 1472 N N . GLU A 1 184 ? -15.106 -28.617 -27.050 1.00 41.72 184 GLU A N 1
ATOM 1473 C CA . GLU A 1 184 ? -13.901 -29.408 -27.366 1.00 41.72 184 GLU A CA 1
ATOM 1474 C C . GLU A 1 184 ? -14.161 -30.680 -28.191 1.00 41.72 184 GLU A C 1
ATOM 1476 O O . GLU A 1 184 ? -13.225 -31.426 -28.453 1.00 41.72 184 GLU A O 1
ATOM 1481 N N . ASN A 1 185 ? -15.387 -30.921 -28.681 1.00 39.62 185 ASN A N 1
ATOM 1482 C CA . ASN A 1 185 ? -15.710 -32.181 -29.376 1.00 39.62 185 ASN A CA 1
ATOM 1483 C C . ASN A 1 185 ? -16.186 -32.071 -30.838 1.00 39.62 185 ASN A C 1
ATOM 1485 O O . ASN A 1 185 ? -16.710 -33.039 -31.380 1.00 39.62 185 ASN A O 1
ATOM 1489 N N . GLU A 1 186 ? -15.951 -30.948 -31.525 1.00 43.00 186 GLU A N 1
ATOM 1490 C CA . GLU A 1 186 ? -16.212 -30.830 -32.974 1.00 43.00 186 GLU A CA 1
ATOM 1491 C C . GLU A 1 186 ? -15.059 -30.150 -33.732 1.00 43.00 186 GLU A C 1
ATOM 1493 O O . GLU A 1 186 ? -15.207 -29.095 -34.341 1.00 43.00 186 GLU A O 1
ATOM 1498 N N . LYS A 1 187 ? -13.878 -30.780 -33.743 1.00 40.12 187 LYS A N 1
ATOM 1499 C CA . LYS A 1 187 ? -12.880 -30.572 -34.810 1.00 40.12 187 LYS A CA 1
ATOM 1500 C C . LYS A 1 187 ? -12.304 -31.900 -35.283 1.00 40.12 187 LYS A C 1
ATOM 1502 O O . LYS A 1 187 ? -11.134 -32.210 -35.111 1.00 40.12 187 LYS A O 1
ATOM 1507 N N . SER A 1 188 ? -13.158 -32.677 -35.933 1.00 45.91 188 SER A N 1
ATOM 1508 C CA . SER A 1 188 ? -12.736 -33.659 -36.924 1.00 45.91 188 SER A CA 1
ATOM 1509 C C . SER A 1 188 ? -13.839 -33.769 -37.960 1.00 45.91 188 SER A C 1
ATOM 1511 O O . SER A 1 188 ? -14.885 -34.355 -37.691 1.00 45.91 188 SER A O 1
ATOM 1513 N N . LYS A 1 189 ? -13.617 -33.138 -39.116 1.00 37.16 189 LYS A N 1
ATOM 1514 C CA . LYS A 1 189 ? -14.038 -33.634 -40.430 1.00 37.16 189 LYS A CA 1
ATOM 1515 C C . LYS A 1 189 ? -13.483 -32.733 -41.526 1.00 37.16 189 LYS A C 1
ATOM 1517 O O . LYS A 1 189 ? -13.944 -31.625 -41.772 1.00 37.16 189 LYS A O 1
ATOM 1522 N N . THR A 1 190 ? -12.461 -33.276 -42.167 1.00 36.72 190 THR A N 1
ATOM 1523 C CA . THR A 1 190 ? -12.053 -33.045 -43.546 1.00 36.72 190 THR A CA 1
ATOM 1524 C C . THR A 1 190 ? -13.264 -32.900 -44.474 1.00 36.72 190 THR A C 1
ATOM 1526 O O . THR A 1 190 ? -14.163 -33.739 -44.451 1.00 36.72 190 THR A O 1
ATOM 1529 N N . CYS A 1 191 ? -13.242 -31.889 -45.339 1.00 33.84 191 CYS A N 1
ATOM 1530 C CA . CYS A 1 191 ? -13.946 -31.880 -46.620 1.00 33.84 191 CYS A CA 1
ATOM 1531 C C . CYS A 1 191 ? -13.023 -31.228 -47.655 1.00 33.84 191 CYS A C 1
ATOM 1533 O O . CYS A 1 191 ? -12.920 -30.010 -47.749 1.00 33.84 191 CYS A O 1
ATOM 1535 N N . ILE A 1 192 ? -12.317 -32.082 -48.394 1.00 40.19 192 ILE A N 1
ATOM 1536 C CA . ILE A 1 192 ? -11.996 -31.851 -49.806 1.00 40.19 192 ILE A CA 1
ATOM 1537 C C . ILE A 1 192 ? -13.310 -32.064 -50.552 1.00 40.19 192 ILE A C 1
ATOM 1539 O O . ILE A 1 192 ? -13.993 -33.017 -50.189 1.00 40.19 192 ILE A O 1
ATOM 1543 N N . LEU A 1 193 ? -13.634 -31.261 -51.571 1.00 30.89 193 LEU A N 1
ATOM 1544 C CA . LEU A 1 193 ? -14.460 -31.690 -52.709 1.00 30.89 193 LEU A CA 1
ATOM 1545 C C . LEU A 1 193 ? -14.337 -30.688 -53.880 1.00 30.89 193 LEU A C 1
ATOM 1547 O O . LEU A 1 193 ? -14.797 -29.557 -53.765 1.00 30.89 193 LEU A O 1
ATOM 1551 N N . PHE A 1 194 ? -13.699 -31.209 -54.940 1.00 38.81 194 PHE A N 1
ATOM 1552 C CA . PHE A 1 194 ? -13.638 -30.872 -56.378 1.00 38.81 194 PHE A CA 1
ATOM 1553 C C . PHE A 1 194 ? -13.377 -29.440 -56.857 1.00 38.81 194 PHE A C 1
ATOM 1555 O O . PHE A 1 194 ? -14.281 -28.584 -56.773 1.00 38.81 194 PHE A O 1
#

Sequence (194 aa):
ELEKESSAISNHLKLAFYSSLKKAIESNSVEDIKSINNKIIEMGFHIKYLNPNSSLNDYIQGQRYIPLLFLAVEHRSIASIKCLLELGIPLTGQLDTIGEYSGLKSFQAQSEELQRTDIMDIINNLEDTDELKGIFKQHLLPIETISNENFIKADQEKDLTLEKTTQGRNIILKHLSRRTERNENEKSKTCILF

Nearest PDB structures (foldseek):
  8pj6-assembly1_x  TM=2.738E-01  e=3.967E+00  Homo sapiens
  8oz0-assembly1_x  TM=2.811E-01  e=4.206E+00  Homo sapiens
  2aci-assembly2_D  TM=3.333E-01  e=5.637E+00  Pseudomonas aeruginosa

Solvent-accessible surface area (backbone atoms only — not comparable to full-atom values): 12133 Å² total; per-residue (Å²): 112,72,70,59,54,53,52,52,54,17,52,50,48,45,74,75,40,41,73,61,47,50,52,23,33,72,68,40,35,51,68,53,47,52,54,51,44,50,55,38,42,77,73,74,47,59,72,48,50,48,55,46,54,27,52,75,84,39,65,52,97,91,38,75,53,64,28,69,66,59,49,17,58,77,64,64,14,62,62,29,43,54,51,43,49,76,62,52,42,68,98,56,37,38,41,43,43,67,52,84,90,71,70,91,82,82,94,76,87,81,81,63,63,77,39,75,43,44,55,65,57,55,56,70,67,49,89,90,40,69,67,60,50,49,55,52,49,67,74,64,52,72,80,73,84,72,85,56,94,72,61,78,73,69,68,62,68,66,62,68,70,59,71,82,67,66,86,73,67,75,64,66,68,62,61,59,67,67,63,68,76,71,75,80,79,82,90,83,79,91,78,85,84,135

Foldseek 3Di:
DVVVVLVVLQVVCCQPPVVQLLVCLLVLPLPSNVVSQVVCVVVVHAPLSHALEFEPPCDHPNHGDDHNLRSNVLSVSLSSNLSCVVSPNDQWYKYFDFDDPPDDDDDDDDDTDTDIDIPVNSQVPPPPPPPSVVSVVVSPDPPPPPPPPPPVPPVVVVVVVVVVPVPPPPPPVVVVVVPPVPPPPPPDDDDDDD

Mean predicted aligned error: 16.13 Å

Secondary structure (DSSP, 8-state):
-HHHHHHHHHHHHHHHHHHHHHHHHHTT-HHHHHHHHHHHHHTT--GGGS-S-B-TT-EETTEE---HHHHHHHTT-HHHHHHHHHTT--S--EEEEES---SSS--------EEEEEHHHHHHH-TT-HHHHHHHHHHHS-------TTGGGTSHHHHSSSTTSTTSSTTTHHHHHHHHTTSSS---------

pLDDT: mean 70.57, std 23.93, range [30.89, 98.38]

Organism: NCBI:txid392030

Radius of gyration: 23.92 Å; Cα contacts (8 Å, |Δi|>4): 161; chains: 1; bounding box: 58×49×83 Å